Protein AF-0000000077583577 (afdb_homodimer)

Foldseek 3Di:
DDPPPPPPPPPPPPPPPPPPPPPPPPPLPLPPQPDCQNVQVVLVHHSVVDDDQWDGKDADPQQKIKTAGPQWDWDDDVWIKTFHRIWIFGGHRQKTACIDGMWTQDPNDTGDDGMGGDDDDDDQWDWDDDPPDIDIDGCVVVPDDDDDDDVPAPPVNVVVVVVVVVVVVVVVVVVVD/DPPPPPPPPPPPPPPPPPPPPPPPPPPLPLPVQPDCQNVQVVLVHHSVVDDDQWDGKDADPQQKIKTAGPQWDWDDDVWIKTFHRIWIFGGHRQKTACIDGMWTQDPNDTGDDGMGGDDDDDDQWDWDDDPPDIDIDGCVVVPDDDDDDDPDAPVVRVVVVVVVVVVVVVVVVVVVD

Sequence (354 aa):
MVLCRKLLLLIFTCAAATATSDSRSPPLERTNVSSVYDILPKFGLPLGLLPNNVISFSLAQDGAFEVNLADACYVKFEYLVYYAPKITGVIRYGLIENLKGIQVERFLLWLDVDAIKVDLPPSNFIYFDVGFITKKLGVDQFKRIHSCNKRGIPEGMMHRAERLDQLFEDNDELRSEMVLCRKLLLLIFTCAAATATSDSRSPPLERTNVSSVYDILPKFGLPLGLLPNNVISFSLAQDGAFEVNLADACYVKFEYLVYYAPKITGVIRYGLIENLKGIQVERFLLWLDVDAIKVDLPPSNFIYFDVGFITKKLGVDQFKRIHSCNKRGIPEGMMHRAERLDQLFEDNDELRSE

Structure (mmCIF, N/CA/C/O backbone):
data_AF-0000000077583577-model_v1
#
loop_
_entity.id
_entity.type
_entity.pdbx_description
1 polymer 'Uncharacterized protein'
#
loop_
_atom_site.group_PDB
_atom_site.id
_atom_site.type_symbol
_atom_site.label_atom_id
_atom_site.label_alt_id
_atom_site.label_comp_id
_atom_site.label_asym_id
_atom_site.label_entity_id
_atom_site.label_seq_id
_atom_site.pdbx_PDB_ins_code
_atom_site.Cartn_x
_atom_site.Cartn_y
_atom_site.Cartn_z
_atom_site.occupancy
_atom_site.B_iso_or_equiv
_atom_site.auth_seq_id
_atom_site.auth_comp_id
_atom_site.auth_asym_id
_atom_site.auth_atom_id
_atom_site.pdbx_PDB_model_num
ATOM 1 N N . MET A 1 1 ? -49.25 -23.094 -74.688 1 34.62 1 MET A N 1
ATOM 2 C CA . MET A 1 1 ? -48.281 -23.422 -73.625 1 34.62 1 MET A CA 1
ATOM 3 C C . MET A 1 1 ? -47.344 -22.266 -73.375 1 34.62 1 MET A C 1
ATOM 5 O O . MET A 1 1 ? -46.469 -21.984 -74.188 1 34.62 1 MET A O 1
ATOM 9 N N . VAL A 1 2 ? -47.875 -21.156 -72.75 1 41.78 2 VAL A N 1
ATOM 10 C CA . VAL A 1 2 ? -47.375 -19.828 -72.375 1 41.78 2 VAL A CA 1
ATOM 11 C C . VAL A 1 2 ? -46.219 -19.984 -71.375 1 41.78 2 VAL A C 1
ATOM 13 O O . VAL A 1 2 ? -46.312 -20.656 -70.375 1 41.78 2 VAL A O 1
ATOM 16 N N . LEU A 1 3 ? -44.938 -19.875 -71.938 1 43.09 3 LEU A N 1
ATOM 17 C CA . LEU A 1 3 ? -43.594 -19.828 -71.375 1 43.09 3 LEU A CA 1
ATOM 18 C C . LEU A 1 3 ? -43.5 -18.703 -70.312 1 43.09 3 LEU A C 1
ATOM 20 O O . LEU A 1 3 ? -43.531 -17.516 -70.688 1 43.09 3 LEU A O 1
ATOM 24 N N . CYS A 1 4 ? -44.25 -18.781 -69.25 1 44.5 4 CYS A N 1
ATOM 25 C CA . CYS A 1 4 ? -44.125 -17.844 -68.125 1 44.5 4 CYS A CA 1
ATOM 26 C C . CYS A 1 4 ? -42.688 -17.766 -67.625 1 44.5 4 CYS A C 1
ATOM 28 O O . CYS A 1 4 ? -42.125 -18.766 -67.188 1 44.5 4 CYS A O 1
ATOM 30 N N . ARG A 1 5 ? -41.906 -16.922 -68.312 1 38.94 5 ARG A N 1
ATOM 31 C CA . ARG A 1 5 ? -40.531 -16.516 -67.938 1 38.94 5 ARG A CA 1
ATOM 32 C C . ARG A 1 5 ? -40.438 -16 -66.5 1 38.94 5 ARG A C 1
ATOM 34 O O . ARG A 1 5 ? -41.031 -14.969 -66.188 1 38.94 5 ARG A O 1
ATOM 41 N N . LYS A 1 6 ? -40.438 -16.844 -65.438 1 42.66 6 LYS A N 1
ATOM 42 C CA . LYS A 1 6 ? -40.125 -16.5 -64.062 1 42.66 6 LYS A CA 1
ATOM 43 C C . LYS A 1 6 ? -38.812 -15.734 -63.969 1 42.66 6 LYS A C 1
ATOM 45 O O . LYS A 1 6 ? -37.75 -16.266 -64.25 1 42.66 6 LYS A O 1
ATOM 50 N N . LEU A 1 7 ? -38.812 -14.375 -64.188 1 42.09 7 LEU A N 1
ATOM 51 C CA . LEU A 1 7 ? -37.688 -13.492 -63.906 1 42.09 7 LEU A CA 1
ATOM 52 C C . LEU A 1 7 ? -37.25 -13.562 -62.438 1 42.09 7 LEU A C 1
ATOM 54 O O . LEU A 1 7 ? -38.031 -13.195 -61.562 1 42.09 7 LEU A O 1
ATOM 58 N N . LEU A 1 8 ? -36.5 -14.594 -62.062 1 39 8 LEU A N 1
ATOM 59 C CA . LEU A 1 8 ? -35.906 -14.711 -60.719 1 39 8 LEU A CA 1
ATOM 60 C C . LEU A 1 8 ? -34.969 -13.531 -60.438 1 39 8 LEU A C 1
ATOM 62 O O . LEU A 1 8 ? -34 -13.312 -61.156 1 39 8 LEU A O 1
ATOM 66 N N . LEU A 1 9 ? -35.594 -12.414 -59.938 1 39.09 9 LEU A N 1
ATOM 67 C CA . LEU A 1 9 ? -34.844 -11.258 -59.438 1 39.09 9 LEU A CA 1
ATOM 68 C C . LEU A 1 9 ? -33.844 -11.656 -58.344 1 39.09 9 LEU A C 1
ATOM 70 O O . LEU A 1 9 ? -34.281 -12.141 -57.281 1 39.09 9 LEU A O 1
ATOM 74 N N . LEU A 1 10 ? -32.625 -11.984 -58.781 1 42.12 10 LEU A N 1
ATOM 75 C CA . LEU A 1 10 ? -31.484 -12.219 -57.906 1 42.12 10 LEU A CA 1
ATOM 76 C C . LEU A 1 10 ? -31.156 -10.961 -57.094 1 42.12 10 LEU A C 1
ATOM 78 O O . LEU A 1 10 ? -30.75 -9.945 -57.688 1 42.12 10 LEU A O 1
ATOM 82 N N . ILE A 1 11 ? -31.953 -10.766 -56.031 1 42.84 11 ILE A N 1
ATOM 83 C CA . ILE A 1 11 ? -31.609 -9.688 -55.094 1 42.84 11 ILE A CA 1
ATOM 84 C C . ILE A 1 11 ? -30.219 -9.922 -54.5 1 42.84 11 ILE A C 1
ATOM 86 O O . ILE A 1 11 ? -29.984 -10.93 -53.844 1 42.84 11 ILE A O 1
ATOM 90 N N . PHE A 1 12 ? -29.188 -9.305 -55.188 1 41.81 12 PHE A N 1
ATOM 91 C CA . PHE A 1 12 ? -27.812 -9.227 -54.688 1 41.81 12 PHE A CA 1
ATOM 92 C C . PHE A 1 12 ? -27.734 -8.414 -53.406 1 41.81 12 PHE A C 1
ATOM 94 O O . PHE A 1 12 ? -27.953 -7.203 -53.438 1 41.81 12 PHE A O 1
ATOM 101 N N . THR A 1 13 ? -28.172 -9.047 -52.344 1 42.12 13 THR A N 1
ATOM 102 C CA . THR A 1 13 ? -27.938 -8.383 -51.062 1 42.12 13 THR A CA 1
ATOM 103 C C . THR A 1 13 ? -26.453 -8.148 -50.812 1 42.12 13 THR A C 1
ATOM 105 O O . THR A 1 13 ? -25.656 -9.094 -50.875 1 42.12 13 THR A O 1
ATOM 108 N N . CYS A 1 14 ? -25.922 -6.988 -51.25 1 38.81 14 CYS A N 1
ATOM 109 C CA . CYS A 1 14 ? -24.578 -6.512 -50.906 1 38.81 14 CYS A CA 1
ATOM 110 C C . CYS A 1 14 ? -24.391 -6.438 -49.406 1 38.81 14 CYS A C 1
ATOM 112 O O . CYS A 1 14 ? -25.078 -5.66 -48.719 1 38.81 14 CYS A O 1
ATOM 114 N N . ALA A 1 15 ? -24.156 -7.523 -48.812 1 40.38 15 ALA A N 1
ATOM 115 C CA . ALA A 1 15 ? -23.734 -7.484 -47.406 1 40.38 15 ALA A CA 1
ATOM 116 C C . ALA A 1 15 ? -22.516 -6.578 -47.25 1 40.38 15 ALA A C 1
ATOM 118 O O . ALA A 1 15 ? -21.453 -6.828 -47.812 1 40.38 15 ALA A O 1
ATOM 119 N N . ALA A 1 16 ? -22.734 -5.234 -47.062 1 39.78 16 ALA A N 1
ATOM 120 C CA . ALA A 1 16 ? -21.656 -4.359 -46.625 1 39.78 16 ALA A CA 1
ATOM 121 C C . ALA A 1 16 ? -20.984 -4.918 -45.375 1 39.78 16 ALA A C 1
ATOM 123 O O . ALA A 1 16 ? -21.641 -5.145 -44.344 1 39.78 16 ALA A O 1
ATOM 124 N N . ALA A 1 17 ? -19.922 -5.672 -45.594 1 40.53 17 ALA A N 1
ATOM 125 C CA . ALA A 1 17 ? -19.031 -6.043 -44.469 1 40.53 17 ALA A CA 1
ATOM 126 C C . ALA A 1 17 ? -18.562 -4.809 -43.719 1 40.53 17 ALA A C 1
ATOM 128 O O . ALA A 1 17 ? -17.953 -3.904 -44.312 1 40.53 17 ALA A O 1
ATOM 129 N N . THR A 1 18 ? -19.391 -4.352 -42.75 1 40.75 18 THR A N 1
ATOM 130 C CA . THR A 1 18 ? -18.797 -3.361 -41.875 1 40.75 18 THR A CA 1
ATOM 131 C C . THR A 1 18 ? -17.469 -3.854 -41.312 1 40.75 18 THR A C 1
ATOM 133 O O . THR A 1 18 ? -17.391 -4.945 -40.75 1 40.75 18 THR A O 1
ATOM 136 N N . ALA A 1 19 ? -16.344 -3.475 -41.969 1 40.81 19 ALA A N 1
ATOM 137 C CA . ALA A 1 19 ? -15.016 -3.617 -41.375 1 40.81 19 ALA A CA 1
ATOM 138 C C . ALA A 1 19 ? -14.969 -2.979 -39.969 1 40.81 19 ALA A C 1
ATOM 140 O O . ALA A 1 19 ? -15.266 -1.792 -39.844 1 40.81 19 ALA A O 1
ATOM 141 N N . THR A 1 20 ? -15.422 -3.77 -39 1 41.75 20 THR A N 1
ATOM 142 C CA . THR A 1 20 ? -15.109 -3.281 -37.656 1 41.75 20 THR A CA 1
ATOM 143 C C . THR A 1 20 ? -13.625 -2.932 -37.562 1 41.75 20 THR A C 1
ATOM 145 O O . THR A 1 20 ? -12.766 -3.707 -37.969 1 41.75 20 THR A O 1
ATOM 148 N N . SER A 1 21 ? -13.297 -1.615 -37.844 1 38.12 21 SER A N 1
ATOM 149 C CA . SER A 1 21 ? -11.969 -1.126 -37.5 1 38.12 21 SER A CA 1
ATOM 150 C C . SER A 1 21 ? -11.578 -1.557 -36.062 1 38.12 21 SER A C 1
ATOM 152 O O . SER A 1 21 ? -12.336 -1.351 -35.125 1 38.12 21 SER A O 1
ATOM 154 N N . ASP A 1 22 ? -10.961 -2.715 -36 1 36.03 22 ASP A N 1
ATOM 155 C CA . ASP A 1 22 ? -10.281 -3.016 -34.75 1 36.03 22 ASP A CA 1
ATOM 156 C C . ASP A 1 22 ? -9.484 -1.809 -34.25 1 36.03 22 ASP A C 1
ATOM 158 O O . ASP A 1 22 ? -8.594 -1.32 -34.938 1 36.03 22 ASP A O 1
ATOM 162 N N . SER A 1 23 ? -10.18 -0.854 -33.75 1 35.34 23 SER A N 1
ATOM 163 C CA . SER A 1 23 ? -9.383 0.151 -33.062 1 35.34 23 SER A CA 1
ATOM 164 C C . SER A 1 23 ? -8.25 -0.494 -32.25 1 35.34 23 SER A C 1
ATOM 166 O O . SER A 1 23 ? -8.508 -1.195 -31.266 1 35.34 23 SER A O 1
ATOM 168 N N . ARG A 1 24 ? -7.246 -0.932 -32.969 1 35.69 24 ARG A N 1
ATOM 169 C CA . ARG A 1 24 ? -6.035 -1.352 -32.25 1 35.69 24 ARG A CA 1
ATOM 170 C C . ARG A 1 24 ? -5.727 -0.417 -31.094 1 35.69 24 ARG A C 1
ATOM 172 O O . ARG A 1 24 ? -5.691 0.804 -31.266 1 35.69 24 ARG A O 1
ATOM 179 N N . SER A 1 25 ? -6.258 -0.73 -29.938 1 36.69 25 SER A N 1
ATOM 180 C CA . SER A 1 25 ? -5.855 0.013 -28.75 1 36.69 25 SER A CA 1
ATOM 181 C C . SER A 1 25 ? -4.395 0.453 -28.844 1 36.69 25 SER A C 1
ATOM 183 O O . SER A 1 25 ? -3.58 -0.214 -29.484 1 36.69 25 SER A O 1
ATOM 185 N N . PRO A 1 26 ? -4.148 1.723 -28.812 1 35.59 26 PRO A N 1
ATOM 186 C CA . PRO A 1 26 ? -2.771 2.215 -28.891 1 35.59 26 PRO A CA 1
ATOM 187 C C . PRO A 1 26 ? -1.763 1.259 -28.266 1 35.59 26 PRO A C 1
ATOM 189 O O . PRO A 1 26 ? -2.107 0.505 -27.344 1 35.59 26 PRO A O 1
ATOM 192 N N . PRO A 1 27 ? -0.799 0.878 -29.016 1 33.56 27 PRO A N 1
ATOM 193 C CA . PRO A 1 27 ? 0.249 0.05 -28.406 1 33.56 27 PRO A CA 1
ATOM 194 C C . PRO A 1 27 ? 0.587 0.471 -26.984 1 33.56 27 PRO A C 1
ATOM 196 O O . PRO A 1 27 ? 0.594 1.665 -26.672 1 33.56 27 PRO A O 1
ATOM 199 N N . LEU A 1 28 ? 0.124 -0.25 -25.953 1 36.09 28 LEU A N 1
ATOM 200 C CA . LEU A 1 28 ? 0.667 -0.045 -24.625 1 36.09 28 LEU A CA 1
ATOM 201 C C . LEU A 1 28 ? 2.137 0.355 -24.688 1 36.09 28 LEU A C 1
ATOM 203 O O . LEU A 1 28 ? 2.914 -0.24 -25.438 1 36.09 28 LEU A O 1
ATOM 207 N N . GLU A 1 29 ? 2.412 1.564 -24.875 1 35.09 29 GLU A N 1
ATOM 208 C CA . GLU A 1 29 ? 3.811 1.979 -24.812 1 35.09 29 GLU A CA 1
ATOM 209 C C . GLU A 1 29 ? 4.633 1.018 -23.953 1 35.09 29 GLU A C 1
ATOM 211 O O . GLU A 1 29 ? 4.266 0.721 -22.812 1 35.09 29 GLU A O 1
ATOM 216 N N . ARG A 1 30 ? 5.32 0.04 -24.531 1 36.09 30 ARG A N 1
ATOM 217 C CA . ARG A 1 30 ? 6.332 -0.76 -23.859 1 36.09 30 ARG A CA 1
ATOM 218 C C . ARG A 1 30 ? 7.184 0.105 -22.938 1 36.09 30 ARG A C 1
ATOM 220 O O . ARG A 1 30 ? 8.094 0.805 -23.391 1 36.09 30 ARG A O 1
ATOM 227 N N . THR A 1 31 ? 6.781 1.147 -22.297 1 39.56 31 THR A N 1
ATOM 228 C CA . THR A 1 31 ? 7.766 1.727 -21.391 1 39.56 31 THR A CA 1
ATOM 229 C C . THR A 1 31 ? 8.766 0.669 -20.938 1 39.56 31 THR A C 1
ATOM 231 O O . THR A 1 31 ? 8.461 -0.525 -20.938 1 39.56 31 THR A O 1
ATOM 234 N N . ASN A 1 32 ? 10.109 0.914 -20.859 1 39.22 32 ASN A N 1
ATOM 235 C CA . ASN A 1 32 ? 11.188 0.08 -20.344 1 39.22 32 ASN A CA 1
ATOM 236 C C . ASN A 1 32 ? 10.688 -0.859 -19.25 1 39.22 32 ASN A C 1
ATOM 238 O O . ASN A 1 32 ? 9.992 -0.431 -18.328 1 39.22 32 ASN A O 1
ATOM 242 N N . VAL A 1 33 ? 10.406 -2.133 -19.484 1 44.84 33 VAL A N 1
ATOM 243 C CA . VAL A 1 33 ? 9.852 -3.312 -18.828 1 44.84 33 VAL A CA 1
ATOM 244 C C . VAL A 1 33 ? 10.273 -3.342 -17.375 1 44.84 33 VAL A C 1
ATOM 246 O O . VAL A 1 33 ? 11.422 -3.654 -17.062 1 44.84 33 VAL A O 1
ATOM 249 N N . SER A 1 34 ? 10.195 -2.342 -16.609 1 60.34 34 SER A N 1
ATOM 250 C CA . SER A 1 34 ? 10.375 -2.699 -15.211 1 60.34 34 SER A CA 1
ATOM 251 C C . SER A 1 34 ? 9.852 -4.105 -14.93 1 60.34 34 SER A C 1
ATOM 253 O O . SER A 1 34 ? 8.773 -4.477 -15.391 1 60.34 34 SER A O 1
ATOM 255 N N . SER A 1 35 ? 10.812 -5.031 -14.781 1 84.94 35 SER A N 1
ATOM 256 C CA . SER A 1 35 ? 10.547 -6.438 -14.5 1 84.94 35 SER A CA 1
ATOM 257 C C . SER A 1 35 ? 9.453 -6.59 -13.445 1 84.94 35 SER A C 1
ATOM 259 O O . SER A 1 35 ? 9.266 -5.711 -12.602 1 84.94 35 SER A O 1
ATOM 261 N N . VAL A 1 36 ? 8.406 -7.305 -13.781 1 94.38 36 VAL A N 1
ATOM 262 C CA . VAL A 1 36 ? 7.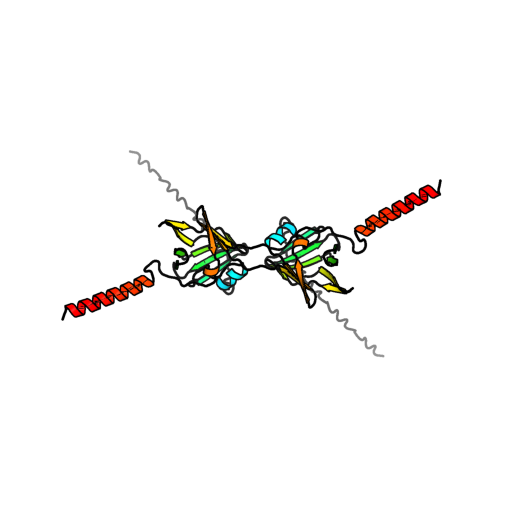355 -7.629 -12.82 1 94.38 36 VAL A CA 1
ATOM 263 C C . VAL A 1 36 ? 7.961 -7.84 -11.438 1 94.38 36 VAL A C 1
ATOM 265 O O . VAL A 1 36 ? 7.324 -7.547 -10.422 1 94.38 36 VAL A O 1
ATOM 268 N N . TYR A 1 37 ? 9.195 -8.117 -11.391 1 94.44 37 TYR A N 1
ATOM 269 C CA . TYR A 1 37 ? 9.875 -8.406 -10.133 1 94.44 37 TYR A CA 1
ATOM 270 C C . TYR A 1 37 ? 10.273 -7.117 -9.422 1 94.44 37 TYR A C 1
ATOM 272 O O . TYR A 1 37 ? 10.484 -7.113 -8.203 1 94.44 37 TYR A O 1
ATOM 280 N N . ASP A 1 38 ? 10.32 -6.082 -10.203 1 91.62 38 ASP A N 1
ATOM 281 C CA . ASP A 1 38 ? 10.531 -4.77 -9.602 1 91.62 38 ASP A CA 1
ATOM 282 C C . ASP A 1 38 ? 9.211 -4.156 -9.133 1 91.62 38 ASP A C 1
ATOM 284 O O . ASP A 1 38 ? 9.195 -3.326 -8.227 1 91.62 38 ASP A O 1
ATOM 288 N N . ILE A 1 39 ? 8.18 -4.547 -9.734 1 92.62 39 ILE A N 1
ATOM 289 C CA . ILE A 1 39 ? 6.883 -3.918 -9.531 1 92.62 39 ILE A CA 1
ATOM 290 C C . ILE A 1 39 ? 6.18 -4.559 -8.336 1 92.62 39 ILE A C 1
ATOM 292 O O . ILE A 1 39 ? 5.598 -3.863 -7.504 1 92.62 39 ILE A O 1
ATOM 296 N N . LEU A 1 40 ? 6.242 -5.836 -8.18 1 95.19 40 LEU A N 1
ATOM 297 C CA . LEU A 1 40 ? 5.488 -6.555 -7.164 1 95.19 40 LEU A CA 1
ATOM 298 C C . LEU A 1 40 ? 5.805 -6.02 -5.77 1 95.19 40 LEU A C 1
ATOM 300 O O . LEU A 1 40 ? 4.895 -5.68 -5.012 1 95.19 40 LEU A O 1
ATOM 304 N N . PRO A 1 41 ? 7.086 -5.785 -5.512 1 92.06 41 PRO A N 1
ATOM 305 C CA . PRO A 1 41 ? 7.387 -5.277 -4.172 1 92.06 41 PRO A CA 1
ATOM 306 C C . PRO A 1 41 ? 6.883 -3.854 -3.951 1 92.06 41 PRO A C 1
ATOM 308 O O . PRO A 1 41 ? 6.555 -3.477 -2.824 1 92.06 41 PRO A O 1
ATOM 311 N N . LYS A 1 42 ? 6.805 -3.127 -4.953 1 88.75 42 LYS A N 1
ATOM 312 C CA . LYS A 1 42 ? 6.277 -1.77 -4.84 1 88.75 42 LYS A CA 1
ATOM 313 C C . LYS A 1 42 ? 4.805 -1.784 -4.438 1 88.75 42 LYS A C 1
ATOM 315 O O . LYS A 1 42 ? 4.309 -0.822 -3.85 1 88.75 42 LYS A O 1
ATOM 320 N N . PHE A 1 43 ? 4.215 -2.881 -4.672 1 92.19 43 PHE A N 1
ATOM 321 C CA . PHE A 1 43 ? 2.818 -3.049 -4.289 1 92.19 43 PHE A CA 1
ATOM 322 C C . PHE A 1 43 ? 2.701 -3.893 -3.023 1 92.19 43 PHE A C 1
ATOM 324 O O . PHE A 1 43 ? 1.615 -4.371 -2.689 1 92.19 43 PHE A O 1
ATOM 331 N N . GLY A 1 44 ? 3.891 -4.137 -2.396 1 91.94 44 GLY A N 1
ATOM 332 C CA . GLY A 1 44 ? 3.869 -4.871 -1.144 1 91.94 44 GLY A CA 1
ATOM 333 C C . GLY A 1 44 ? 3.691 -6.367 -1.332 1 91.94 44 GLY A C 1
ATOM 334 O O . GLY A 1 44 ? 3.242 -7.066 -0.42 1 91.94 44 GLY A O 1
ATOM 335 N N . LEU A 1 45 ? 3.961 -6.844 -2.502 1 95.62 45 LEU A N 1
ATOM 336 C CA . LEU A 1 45 ? 3.801 -8.258 -2.82 1 95.62 45 LEU A CA 1
ATOM 337 C C . LEU A 1 45 ? 5.156 -8.922 -3.025 1 95.62 45 LEU A C 1
ATOM 339 O O . LEU A 1 45 ? 6.086 -8.305 -3.547 1 95.62 45 LEU A O 1
ATOM 343 N N . PRO A 1 46 ? 5.195 -10.141 -2.615 1 95.75 46 PRO A N 1
ATOM 344 C CA . PRO A 1 46 ? 6.48 -10.82 -2.801 1 95.75 46 PRO A CA 1
ATOM 345 C C . PRO A 1 46 ? 6.758 -11.172 -4.262 1 95.75 46 PRO A C 1
ATOM 347 O O . PRO A 1 46 ? 5.836 -11.508 -5.004 1 95.75 46 PRO A O 1
ATOM 350 N N . LEU A 1 47 ? 7.941 -11.125 -4.652 1 94.19 47 LEU A N 1
ATOM 351 C CA . LEU A 1 47 ? 8.344 -11.312 -6.043 1 94.19 47 LEU A CA 1
ATOM 352 C C . LEU A 1 47 ? 8.164 -12.766 -6.469 1 94.19 47 LEU A C 1
ATOM 354 O O . LEU A 1 47 ? 7.891 -13.047 -7.641 1 94.19 47 LEU A O 1
ATOM 358 N N . GLY A 1 48 ? 8.195 -13.688 -5.48 1 96.06 48 GLY A N 1
ATOM 359 C CA . GLY A 1 48 ? 8.164 -15.102 -5.789 1 96.06 48 GLY A CA 1
ATOM 360 C C . GLY A 1 48 ? 6.773 -15.617 -6.098 1 96.06 48 GLY A C 1
ATOM 361 O O . GLY A 1 48 ? 6.57 -16.828 -6.258 1 96.06 48 GLY A O 1
ATOM 362 N N . LEU A 1 49 ? 5.883 -14.703 -6.199 1 97.38 49 LEU A N 1
ATOM 363 C CA . LEU A 1 49 ? 4.531 -15.078 -6.598 1 97.38 49 LEU A CA 1
ATOM 364 C C . LEU A 1 49 ? 4.496 -15.516 -8.062 1 97.38 49 LEU A C 1
ATOM 366 O O . LEU A 1 49 ? 3.553 -16.188 -8.484 1 97.38 49 LEU A O 1
ATOM 370 N N . LEU A 1 50 ? 5.457 -15.094 -8.789 1 97.12 50 LEU A N 1
ATOM 371 C CA . LEU A 1 50 ? 5.57 -15.469 -10.195 1 97.12 50 LEU A CA 1
ATOM 372 C C . LEU A 1 50 ? 6.867 -16.234 -10.445 1 97.12 50 LEU A C 1
ATOM 374 O O . LEU A 1 50 ? 7.879 -15.984 -9.781 1 97.12 50 LEU A O 1
ATOM 378 N N . PRO A 1 51 ? 6.754 -17.141 -11.367 1 95.88 51 PRO A N 1
ATOM 379 C CA . PRO A 1 51 ? 7.957 -17.906 -11.68 1 95.88 51 PRO A CA 1
ATOM 380 C C . PRO A 1 51 ? 8.969 -17.125 -12.5 1 95.88 51 PRO A C 1
ATOM 382 O O . PRO A 1 51 ? 8.727 -15.953 -12.828 1 95.88 51 PRO A O 1
ATOM 385 N N . ASN A 1 52 ? 10.125 -17.734 -12.75 1 95.44 52 ASN A N 1
ATOM 386 C CA . ASN A 1 52 ? 11.266 -17 -13.289 1 95.44 52 ASN A CA 1
ATOM 387 C C . ASN A 1 52 ? 11.219 -16.922 -14.812 1 95.44 52 ASN A C 1
ATOM 389 O O . ASN A 1 52 ? 12.133 -16.391 -15.438 1 95.44 52 ASN A O 1
ATOM 393 N N . ASN A 1 53 ? 10.18 -17.406 -15.461 1 95 53 ASN A N 1
ATOM 394 C CA . ASN A 1 53 ? 10.18 -17.438 -16.922 1 95 53 ASN A CA 1
ATOM 395 C C . ASN A 1 53 ? 9.258 -16.375 -17.516 1 95 53 ASN A C 1
ATOM 397 O O . ASN A 1 53 ? 8.664 -16.594 -18.562 1 95 53 ASN A O 1
ATOM 401 N N . VAL A 1 54 ? 9.141 -15.336 -16.859 1 95.56 54 VAL A N 1
ATOM 402 C CA . VAL A 1 54 ? 8.344 -14.219 -17.359 1 95.56 54 VAL A CA 1
ATOM 403 C C . VAL A 1 54 ? 9.07 -13.547 -18.531 1 95.56 54 VAL A C 1
ATOM 405 O O . VAL A 1 54 ? 10.266 -13.25 -18.438 1 95.56 54 VAL A O 1
ATOM 408 N N . ILE A 1 55 ? 8.281 -13.258 -19.547 1 95.19 55 ILE A N 1
ATOM 409 C CA . ILE A 1 55 ? 8.93 -12.664 -20.719 1 95.19 55 ILE A CA 1
ATOM 410 C C . ILE A 1 55 ? 8.43 -11.234 -20.906 1 95.19 55 ILE A C 1
ATOM 412 O O . ILE A 1 55 ? 9.133 -10.383 -21.453 1 95.19 55 ILE A O 1
ATOM 416 N N . SER A 1 56 ? 7.23 -11.008 -20.469 1 94.69 56 SER A N 1
ATOM 417 C CA . SER A 1 56 ? 6.734 -9.641 -20.594 1 94.69 56 SER A CA 1
ATOM 418 C C . SER A 1 56 ? 5.711 -9.32 -19.516 1 94.69 56 SER A C 1
ATOM 420 O O . SER A 1 56 ? 5.086 -10.227 -18.953 1 94.69 56 SER A O 1
ATOM 422 N N . PHE A 1 57 ? 5.523 -7.98 -19.266 1 95.88 57 PHE A N 1
ATOM 423 C CA . PHE A 1 57 ? 4.613 -7.461 -18.25 1 95.88 57 PHE A CA 1
ATOM 424 C C . PHE A 1 57 ? 4.062 -6.102 -18.656 1 95.88 57 PHE A C 1
ATOM 426 O O . PHE A 1 57 ? 4.805 -5.258 -19.172 1 95.88 57 PHE A O 1
ATOM 433 N N . SER A 1 58 ? 2.779 -5.938 -18.484 1 95.5 58 SER A N 1
ATOM 434 C CA . SER A 1 58 ? 2.137 -4.641 -18.703 1 95.5 58 SER A CA 1
ATOM 435 C C . SER A 1 58 ? 1.206 -4.297 -17.531 1 95.5 58 SER A C 1
ATOM 437 O O . SER A 1 58 ? 0.549 -5.18 -16.984 1 95.5 58 SER A O 1
ATOM 439 N N . LEU A 1 59 ? 1.216 -3.059 -17.203 1 94.38 59 LEU A N 1
ATOM 440 C CA . LEU A 1 59 ? 0.388 -2.562 -16.109 1 94.38 59 LEU A CA 1
ATOM 441 C C . LEU A 1 59 ? -0.339 -1.284 -16.516 1 94.38 59 LEU A C 1
ATOM 443 O O . LEU A 1 59 ? 0.292 -0.316 -16.938 1 94.38 59 LEU A O 1
ATOM 447 N N . ALA A 1 60 ? -1.607 -1.302 -16.344 1 92.69 60 ALA A N 1
ATOM 448 C CA . ALA A 1 60 ? -2.428 -0.135 -16.656 1 92.69 60 ALA A CA 1
ATOM 449 C C . ALA A 1 60 ? -2.576 0.777 -15.445 1 92.69 60 ALA A C 1
ATOM 451 O O . ALA A 1 60 ? -2.213 0.399 -14.328 1 92.69 60 ALA A O 1
ATOM 452 N N . GLN A 1 61 ? -3.102 1.901 -15.664 1 85.62 61 GLN A N 1
ATOM 453 C CA . GLN A 1 61 ? -3.26 2.912 -14.625 1 85.62 61 GLN A CA 1
ATOM 454 C C . GLN A 1 61 ? -4.281 2.469 -13.578 1 85.62 61 GLN A C 1
ATOM 456 O O . GLN A 1 61 ? -4.164 2.82 -12.406 1 85.62 61 GLN A O 1
ATOM 461 N N . ASP A 1 62 ? -5.172 1.79 -14.047 1 85.75 62 ASP A N 1
ATOM 462 C CA . ASP A 1 62 ? -6.23 1.391 -13.125 1 85.75 62 ASP A CA 1
ATOM 463 C C . ASP A 1 62 ? -5.836 0.139 -12.344 1 85.75 62 ASP A C 1
ATOM 465 O O . ASP A 1 62 ? -6.625 -0.38 -11.555 1 85.75 62 ASP A O 1
ATOM 469 N N . GLY A 1 63 ? -4.668 -0.394 -12.703 1 93.19 63 GLY A N 1
ATOM 470 C CA . GLY A 1 63 ? -4.152 -1.521 -11.938 1 93.19 63 GLY A CA 1
ATOM 471 C C . GLY A 1 63 ? -4.254 -2.84 -12.688 1 93.19 63 GLY A C 1
ATOM 472 O O . GLY A 1 63 ? -3.74 -3.861 -12.219 1 93.19 63 GLY A O 1
ATOM 473 N N . ALA A 1 64 ? -4.938 -2.811 -13.805 1 97.19 64 ALA A N 1
ATOM 474 C CA . ALA A 1 64 ? -5.008 -4.027 -14.609 1 97.19 64 ALA A CA 1
ATOM 475 C C . ALA A 1 64 ? -3.629 -4.41 -15.141 1 97.19 64 ALA A C 1
ATOM 477 O O . ALA A 1 64 ? -2.865 -3.549 -15.586 1 97.19 64 ALA A O 1
ATOM 478 N N . PHE A 1 65 ? -3.391 -5.738 -15.102 1 97.12 65 PHE A N 1
ATOM 479 C CA . PHE A 1 65 ? -2.066 -6.129 -15.578 1 97.12 65 PHE A CA 1
ATOM 480 C C . PHE A 1 65 ? -2.143 -7.402 -16.406 1 97.12 65 PHE A C 1
ATOM 482 O O . PHE A 1 65 ? -3.152 -8.109 -16.391 1 97.12 65 PHE A O 1
ATOM 489 N N . GLU A 1 66 ? -1.106 -7.574 -17.156 1 97.88 66 GLU A N 1
ATOM 490 C CA . GLU A 1 66 ? -0.908 -8.789 -17.938 1 97.88 66 GLU A CA 1
ATOM 491 C C . GLU A 1 66 ? 0.544 -9.25 -17.891 1 97.88 66 GLU A C 1
ATOM 493 O O . GLU A 1 66 ? 1.465 -8.453 -18.047 1 97.88 66 GLU A O 1
ATOM 498 N N . VAL A 1 67 ? 0.691 -10.539 -17.578 1 97.38 67 VAL A N 1
ATOM 499 C CA . VAL A 1 67 ? 2.004 -11.172 -17.562 1 97.38 67 VAL A CA 1
ATOM 500 C C . VAL A 1 67 ? 2.045 -12.305 -18.594 1 97.38 67 VAL A C 1
ATOM 502 O O . VAL A 1 67 ? 1.121 -13.117 -18.672 1 97.38 67 VAL A O 1
ATOM 505 N N . ASN A 1 68 ? 3.119 -12.305 -19.328 1 97.38 68 ASN A N 1
ATOM 506 C CA . ASN A 1 68 ? 3.332 -13.406 -20.266 1 97.38 68 ASN A CA 1
ATOM 507 C C . ASN A 1 68 ? 4.566 -14.227 -19.891 1 97.38 68 ASN A C 1
ATOM 509 O O . ASN A 1 68 ? 5.645 -13.664 -19.672 1 97.38 68 ASN A O 1
ATOM 513 N N . LEU A 1 69 ? 4.34 -15.5 -19.828 1 96.06 69 LEU A N 1
ATOM 514 C CA . LEU A 1 69 ? 5.426 -16.438 -19.578 1 96.06 69 LEU A CA 1
ATOM 515 C C . LEU A 1 69 ? 5.906 -17.078 -20.875 1 96.06 69 LEU A C 1
ATOM 517 O O . LEU A 1 69 ? 5.184 -17.078 -21.875 1 96.06 69 LEU A O 1
ATOM 521 N N . ALA A 1 70 ? 7.172 -17.484 -20.844 1 95.38 70 ALA A N 1
ATOM 522 C CA . ALA A 1 70 ? 7.719 -18.156 -22.016 1 95.38 70 ALA A CA 1
ATOM 523 C C . ALA A 1 70 ? 6.926 -19.422 -22.328 1 95.38 70 ALA A C 1
ATOM 525 O O . ALA A 1 70 ? 6.719 -19.766 -23.5 1 95.38 70 ALA A O 1
ATOM 526 N N . ASP A 1 71 ? 6.508 -20.156 -21.328 1 95.06 71 ASP A N 1
ATOM 527 C CA . ASP A 1 71 ? 5.699 -21.375 -21.391 1 95.06 71 ASP A CA 1
ATOM 528 C C . ASP A 1 71 ? 4.945 -21.594 -20.078 1 95.06 71 ASP A C 1
ATOM 530 O O . ASP A 1 71 ? 5.223 -20.922 -19.078 1 95.06 71 ASP A O 1
ATOM 534 N N . ALA A 1 72 ? 3.949 -22.516 -20.156 1 96.81 72 ALA A N 1
ATOM 535 C CA . ALA A 1 72 ? 3.33 -22.938 -18.906 1 96.81 72 ALA A CA 1
ATOM 536 C C . ALA A 1 72 ? 4.383 -23.422 -17.922 1 96.81 72 ALA A C 1
ATOM 538 O O . ALA A 1 72 ? 5.441 -23.906 -18.312 1 96.81 72 ALA A O 1
ATOM 539 N N . CYS A 1 73 ? 3.957 -23.234 -16.672 1 96.5 73 CYS A N 1
ATOM 540 C CA . CYS A 1 73 ? 4.965 -23.5 -15.656 1 96.5 73 CYS A CA 1
ATOM 541 C C . CYS A 1 73 ? 4.344 -24.141 -14.422 1 96.5 73 CYS A C 1
ATOM 543 O O . CYS A 1 73 ? 3.201 -23.828 -14.07 1 96.5 73 CYS A O 1
ATOM 545 N N . TYR A 1 74 ? 5.098 -25.016 -13.852 1 95.94 74 TYR A N 1
ATOM 546 C CA . TYR A 1 74 ? 4.707 -25.625 -12.578 1 95.94 74 TYR A CA 1
ATOM 547 C C . TYR A 1 74 ? 5.734 -25.312 -11.492 1 95.94 74 TYR A C 1
ATOM 549 O O . TYR A 1 74 ? 6.941 -25.375 -11.742 1 95.94 74 TYR A O 1
ATOM 557 N N . VAL A 1 75 ? 5.305 -24.938 -10.383 1 95.62 75 VAL A N 1
ATOM 558 C CA . VAL A 1 75 ? 6.164 -24.703 -9.227 1 95.62 75 VAL A CA 1
ATOM 559 C C . VAL A 1 75 ? 5.586 -25.406 -8 1 95.62 75 VAL A C 1
ATOM 561 O O . VAL A 1 75 ? 4.379 -25.359 -7.754 1 95.62 75 VAL A O 1
ATOM 564 N N . LYS A 1 76 ? 6.469 -26.047 -7.258 1 92.94 76 LYS A N 1
ATOM 565 C CA . LYS A 1 76 ? 6.023 -26.719 -6.047 1 92.94 76 LYS A CA 1
ATOM 566 C C . LYS A 1 76 ? 6.289 -25.875 -4.809 1 92.94 76 LYS A C 1
ATOM 568 O O . LYS A 1 76 ? 7.441 -25.656 -4.434 1 92.94 76 LYS A O 1
ATOM 573 N N . PHE A 1 77 ? 5.234 -25.438 -4.113 1 92.69 77 PHE A N 1
ATOM 574 C CA . PHE A 1 77 ? 5.258 -24.859 -2.773 1 92.69 77 PHE A CA 1
ATOM 575 C C . PHE A 1 77 ? 4.738 -25.859 -1.744 1 92.69 77 PHE A C 1
ATOM 577 O O . PHE A 1 77 ? 5.137 -27.031 -1.746 1 92.69 77 PHE A O 1
ATOM 584 N N . GLU A 1 78 ? 4.039 -25.344 -0.831 1 90.88 78 GLU A N 1
ATOM 585 C CA . GLU A 1 78 ? 3.275 -26.281 -0.014 1 90.88 78 GLU A CA 1
ATOM 586 C C . GLU A 1 78 ? 2.348 -27.141 -0.875 1 90.88 78 GLU A C 1
ATOM 588 O O . GLU A 1 78 ? 2.113 -28.312 -0.57 1 90.88 78 GLU A O 1
ATOM 593 N N . TYR A 1 79 ? 1.912 -26.484 -1.951 1 92 79 TYR A N 1
ATOM 594 C CA . TYR A 1 79 ? 1.094 -27.141 -2.967 1 92 79 TYR A CA 1
ATOM 595 C C . TYR A 1 79 ? 1.72 -27 -4.348 1 92 79 TYR A C 1
ATOM 597 O O . TYR A 1 79 ? 2.562 -26.125 -4.566 1 92 79 TYR A O 1
ATOM 605 N N . LEU A 1 80 ? 1.257 -27.891 -5.25 1 93.75 80 LEU A N 1
ATOM 606 C CA . LEU A 1 80 ? 1.65 -27.719 -6.645 1 93.75 80 LEU A CA 1
ATOM 607 C C . LEU A 1 80 ? 0.832 -26.625 -7.316 1 93.75 80 LEU A C 1
ATOM 609 O O . LEU A 1 80 ? -0.399 -26.625 -7.242 1 93.75 80 LEU A O 1
ATOM 613 N N . VAL A 1 81 ? 1.575 -25.719 -7.965 1 96.81 81 VAL A N 1
ATOM 614 C CA . VAL A 1 81 ? 0.937 -24.562 -8.586 1 96.81 81 VAL A CA 1
ATOM 615 C C . VAL A 1 81 ? 1.211 -24.562 -10.086 1 96.81 81 VAL A C 1
ATOM 617 O O . VAL A 1 81 ? 2.342 -24.797 -10.516 1 96.81 81 VAL A O 1
ATOM 620 N N . TYR A 1 82 ? 0.141 -24.391 -10.82 1 96.88 82 TYR A N 1
ATOM 621 C CA . TYR A 1 82 ? 0.209 -24.25 -12.273 1 96.88 82 TYR A CA 1
ATOM 622 C C . TYR A 1 82 ? 0.072 -22.797 -12.695 1 96.88 82 TYR A C 1
ATOM 624 O O . TYR A 1 82 ? -0.848 -22.094 -12.258 1 96.88 82 TYR A O 1
ATOM 632 N N . TYR A 1 83 ? 0.955 -22.375 -13.516 1 97.88 83 TYR A N 1
ATOM 633 C CA . TYR A 1 83 ? 0.903 -21.047 -14.133 1 97.88 83 TYR A CA 1
ATOM 634 C C . TYR A 1 83 ? 0.626 -21.156 -15.633 1 97.88 83 TYR A C 1
ATOM 636 O O . TYR A 1 83 ? 1.398 -21.781 -16.375 1 97.88 83 TYR A O 1
ATOM 644 N N . ALA A 1 84 ? -0.431 -20.484 -16.047 1 98.12 84 ALA A N 1
ATOM 645 C CA . ALA A 1 84 ? -0.708 -20.391 -17.469 1 98.12 84 ALA A CA 1
ATOM 646 C C . ALA A 1 84 ? 0.249 -19.422 -18.156 1 98.12 84 ALA A C 1
ATOM 648 O O . ALA A 1 84 ? 0.821 -18.547 -17.5 1 98.12 84 ALA A O 1
ATOM 649 N N . PRO A 1 85 ? 0.388 -19.578 -19.5 1 97.69 85 PRO A N 1
ATOM 650 C CA . PRO A 1 85 ? 1.289 -18.672 -20.203 1 97.69 85 PRO A CA 1
ATOM 651 C C . PRO A 1 85 ? 0.86 -17.219 -20.094 1 97.69 85 PRO A C 1
ATOM 653 O O . PRO A 1 85 ? 1.704 -16.312 -20.141 1 97.69 85 PRO A O 1
ATOM 656 N N . LYS A 1 86 ? -0.344 -17.062 -20.031 1 98.25 86 LYS A N 1
ATOM 657 C CA . LYS A 1 86 ? -0.869 -15.719 -19.844 1 98.25 86 LYS A CA 1
ATOM 658 C C . LYS A 1 86 ? -1.57 -15.578 -18.5 1 98.25 86 LYS A C 1
ATOM 660 O O . LYS A 1 86 ? -2.469 -16.359 -18.172 1 98.25 86 LYS A O 1
ATOM 665 N N . ILE A 1 87 ? -1.172 -14.57 -17.719 1 98.44 87 ILE A N 1
ATOM 666 C CA . ILE A 1 87 ? -1.742 -14.289 -16.406 1 98.44 87 ILE A CA 1
ATOM 667 C C . ILE A 1 87 ? -2.258 -12.852 -16.359 1 98.44 87 ILE A C 1
ATOM 669 O O . ILE A 1 87 ? -1.562 -11.93 -16.781 1 98.44 87 ILE A O 1
ATOM 673 N N . THR A 1 88 ? -3.48 -12.672 -15.891 1 98.62 88 THR A N 1
ATOM 674 C CA . THR A 1 88 ? -4.066 -11.336 -15.82 1 98.62 88 THR A CA 1
ATOM 675 C C . THR A 1 88 ? -4.699 -11.102 -14.445 1 98.62 88 THR A C 1
ATOM 677 O O . THR A 1 88 ? -4.969 -12.055 -13.711 1 98.62 88 THR A O 1
ATOM 680 N N . GLY A 1 89 ? -4.875 -9.836 -14.117 1 98.56 89 GLY A N 1
ATOM 681 C CA . GLY A 1 89 ? -5.523 -9.438 -12.883 1 98.56 89 GLY A CA 1
ATOM 682 C C . GLY A 1 89 ? -5.535 -7.938 -12.664 1 98.56 89 GLY A C 1
ATOM 683 O O . GLY A 1 89 ? -5.25 -7.172 -13.594 1 98.56 89 GLY A O 1
ATOM 684 N N . VAL A 1 90 ? -6.02 -7.582 -11.492 1 97.88 90 VAL A N 1
ATOM 685 C CA . VAL A 1 90 ? -5.965 -6.199 -11.039 1 97.88 90 VAL A CA 1
ATOM 686 C C . VAL A 1 90 ? -5.141 -6.102 -9.758 1 97.88 90 VAL A C 1
ATOM 688 O O . VAL A 1 90 ? -5.402 -6.816 -8.789 1 97.88 90 VAL A O 1
ATOM 691 N N . ILE A 1 91 ? -4.156 -5.207 -9.789 1 96.31 91 ILE A N 1
ATOM 692 C CA . ILE A 1 91 ? -3.23 -5.137 -8.664 1 96.31 91 ILE A CA 1
ATOM 693 C C . ILE A 1 91 ? -3.414 -3.814 -7.93 1 96.31 91 ILE A C 1
ATOM 695 O O . ILE A 1 91 ? -3.605 -2.768 -8.555 1 96.31 91 ILE A O 1
ATOM 699 N N . ARG A 1 92 ? -3.494 -3.916 -6.664 1 92.38 92 ARG A N 1
ATOM 700 C CA . ARG A 1 92 ? -3.406 -2.816 -5.707 1 92.38 92 ARG A CA 1
ATOM 701 C C . ARG A 1 92 ? -2.412 -3.137 -4.594 1 92.38 92 ARG A C 1
ATOM 703 O O . ARG A 1 92 ? -1.848 -4.23 -4.555 1 92.38 92 ARG A O 1
ATOM 710 N N . TYR A 1 93 ? -2.145 -2.211 -3.852 1 91.19 93 TYR A N 1
ATOM 711 C CA . TYR A 1 93 ? -1.166 -2.494 -2.807 1 91.19 93 TYR A CA 1
ATOM 712 C C . TYR A 1 93 ? -1.617 -3.666 -1.942 1 91.19 93 TYR A C 1
ATOM 714 O O . TYR A 1 93 ? -2.729 -3.658 -1.405 1 91.19 93 TYR A O 1
ATOM 722 N N . GLY A 1 94 ? -0.819 -4.641 -1.875 1 94.69 94 GLY A N 1
ATOM 723 C CA . GLY A 1 94 ? -1.038 -5.805 -1.033 1 94.69 94 GLY A CA 1
ATOM 724 C C . GLY A 1 94 ? -2.104 -6.738 -1.573 1 94.69 94 GLY A C 1
ATOM 725 O O . GLY A 1 94 ? -2.531 -7.668 -0.883 1 94.69 94 GLY A O 1
ATOM 726 N N . LEU A 1 95 ? -2.547 -6.52 -2.758 1 96.31 95 LEU A N 1
ATOM 727 C CA . LEU A 1 95 ? -3.734 -7.238 -3.201 1 96.31 95 LEU A CA 1
ATOM 728 C C . LEU A 1 95 ? -3.705 -7.461 -4.707 1 96.31 95 LEU A C 1
ATOM 730 O O . LEU A 1 95 ? -3.357 -6.555 -5.469 1 96.31 95 LEU A O 1
ATOM 734 N N . ILE A 1 96 ? -3.941 -8.625 -5.145 1 98.25 96 ILE A N 1
ATOM 735 C CA . ILE A 1 96 ? -4.277 -8.945 -6.531 1 98.25 96 ILE A CA 1
ATOM 736 C C . ILE A 1 96 ? -5.668 -9.562 -6.598 1 98.25 96 ILE A C 1
ATOM 738 O O . ILE A 1 96 ? -5.949 -10.547 -5.906 1 98.25 96 ILE A O 1
ATOM 742 N N . GLU A 1 97 ? -6.484 -8.961 -7.398 1 98 97 GLU A N 1
ATOM 743 C CA . GLU A 1 97 ? -7.844 -9.469 -7.559 1 98 97 GLU A CA 1
ATOM 744 C C . GLU A 1 97 ? -8.148 -9.781 -9.016 1 98 97 GLU A C 1
ATOM 746 O O . GLU A 1 97 ? -7.359 -9.461 -9.906 1 98 97 GLU A O 1
ATOM 751 N N . ASN A 1 98 ? -9.383 -10.477 -9.188 1 98.31 98 ASN A N 1
ATOM 752 C CA . ASN A 1 98 ? -9.789 -10.898 -10.523 1 98.31 98 ASN A CA 1
ATOM 753 C C . ASN A 1 98 ? -8.648 -11.617 -11.25 1 98.31 98 ASN A C 1
ATOM 755 O O . ASN A 1 98 ? -8.398 -11.352 -12.43 1 98.31 98 ASN A O 1
ATOM 759 N N . LEU A 1 99 ? -7.961 -12.422 -10.539 1 98.75 99 LEU A N 1
ATOM 760 C CA . LEU A 1 99 ? -6.766 -13.109 -11.008 1 98.75 99 LEU A CA 1
ATOM 761 C C . LEU A 1 99 ? -7.133 -14.305 -11.883 1 98.75 99 LEU A C 1
ATOM 763 O O . LEU A 1 99 ? -8.016 -15.086 -11.531 1 98.75 99 LEU A O 1
ATOM 767 N N . LYS A 1 100 ? -6.48 -14.367 -13.023 1 98.56 100 LYS A N 1
ATOM 768 C CA . LYS A 1 100 ? -6.652 -15.484 -13.945 1 98.56 100 LYS A CA 1
ATOM 769 C C . LYS A 1 100 ? -5.305 -16.062 -14.367 1 98.56 100 LYS A C 1
ATOM 771 O O . LYS A 1 100 ? -4.336 -15.32 -14.555 1 98.56 100 LYS A O 1
ATOM 776 N N . GLY A 1 101 ? -5.262 -17.344 -14.5 1 98.56 101 GLY A N 1
ATOM 777 C CA . GLY A 1 101 ? -4.086 -17.969 -15.078 1 98.56 101 GLY A CA 1
ATOM 778 C C . GLY A 1 101 ? -3.248 -18.719 -14.055 1 98.56 101 GLY A C 1
ATOM 779 O O . GLY A 1 101 ? -2.186 -19.25 -14.375 1 98.56 101 GLY A O 1
ATOM 780 N N . ILE A 1 102 ? -3.674 -18.75 -12.812 1 98.25 102 ILE A N 1
ATOM 781 C CA . ILE A 1 102 ? -2.971 -19.5 -11.773 1 98.25 102 ILE A CA 1
ATOM 782 C C . ILE A 1 102 ? -3.916 -20.516 -11.141 1 98.25 102 ILE A C 1
ATOM 784 O O . ILE A 1 102 ? -5.051 -20.188 -10.789 1 98.25 102 ILE A O 1
ATOM 788 N N . GLN A 1 103 ? -3.457 -21.75 -11.016 1 97.06 103 GLN A N 1
ATOM 789 C CA . GLN A 1 103 ? -4.242 -22.812 -10.406 1 97.06 103 GLN A CA 1
ATOM 790 C C . GLN A 1 103 ? -3.408 -23.594 -9.391 1 97.06 103 GLN A C 1
ATOM 792 O O . GLN A 1 103 ? -2.184 -23.656 -9.508 1 97.06 103 GLN A O 1
ATOM 797 N N . VAL A 1 104 ? -4.078 -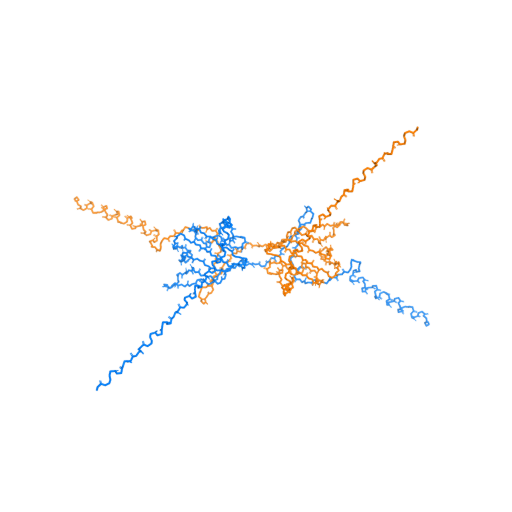24.172 -8.469 1 95.94 104 VAL A N 1
ATOM 798 C CA . VAL A 1 104 ? -3.42 -25.016 -7.473 1 95.94 104 VAL A CA 1
ATOM 799 C C . VAL A 1 104 ? -4.043 -26.406 -7.469 1 95.94 104 VAL A C 1
ATOM 801 O O . VAL A 1 104 ? -5.258 -26.547 -7.609 1 95.94 104 VAL A O 1
ATOM 804 N N . GLU A 1 105 ? -3.178 -27.344 -7.277 1 93.62 105 GLU A N 1
ATOM 805 C CA . GLU A 1 105 ? -3.676 -28.719 -7.199 1 93.62 105 GLU A CA 1
ATOM 806 C C . GLU A 1 105 ? -4.02 -29.094 -5.762 1 93.62 105 GLU A C 1
ATOM 808 O O . GLU A 1 105 ? -3.148 -29.094 -4.891 1 93.62 105 GLU A O 1
ATOM 813 N N . ARG A 1 106 ? -5.297 -29.297 -5.562 1 88.19 106 ARG A N 1
ATOM 814 C CA . ARG A 1 106 ? -5.762 -29.781 -4.266 1 88.19 106 ARG A CA 1
ATOM 815 C C . ARG A 1 106 ? -6.707 -30.969 -4.434 1 88.19 106 ARG A C 1
ATOM 817 O O . ARG A 1 106 ? -7.625 -30.922 -5.254 1 88.19 106 ARG A O 1
ATOM 824 N N . PHE A 1 107 ? -6.496 -32.062 -3.607 1 88.31 107 PHE A N 1
ATOM 825 C CA . PHE A 1 107 ? -7.328 -33.281 -3.619 1 88.31 107 PHE A CA 1
ATOM 826 C C . PHE A 1 107 ? -7.504 -33.781 -5.039 1 88.31 107 PHE A C 1
ATOM 828 O O . PHE A 1 107 ? -8.609 -34.156 -5.441 1 88.31 107 PHE A O 1
ATOM 835 N N . LEU A 1 108 ? -6.516 -33.719 -5.836 1 87.69 108 LEU A N 1
ATOM 836 C CA . LEU A 1 108 ? -6.453 -34.219 -7.207 1 87.69 108 LEU A CA 1
ATOM 837 C C . LEU A 1 108 ? -7.305 -33.375 -8.133 1 87.69 108 LEU A C 1
ATOM 839 O O . LEU A 1 108 ? -7.648 -33.781 -9.242 1 87.69 108 LEU A O 1
ATOM 843 N N . LEU A 1 109 ? -7.695 -32.25 -7.668 1 92.75 109 LEU A N 1
ATOM 844 C CA . LEU A 1 109 ? -8.414 -31.266 -8.469 1 92.75 109 LEU A CA 1
ATOM 845 C C . LEU A 1 109 ? -7.59 -29.984 -8.648 1 92.75 109 LEU A C 1
ATOM 847 O O . LEU A 1 109 ? -6.781 -29.641 -7.785 1 92.75 109 LEU A O 1
ATOM 851 N N . TRP A 1 110 ? -7.734 -29.469 -9.812 1 94 110 TRP A N 1
ATOM 852 C CA . TRP A 1 110 ? -7.125 -28.156 -10.039 1 94 110 TRP A CA 1
ATOM 853 C C . TRP A 1 110 ? -8.125 -27.031 -9.789 1 94 110 TRP A C 1
ATOM 855 O O . TRP A 1 110 ? -9.203 -27.016 -10.375 1 94 110 TRP A O 1
ATOM 865 N N . LEU A 1 111 ? -7.77 -26.172 -8.953 1 96.06 111 LEU A N 1
ATOM 866 C CA . LEU A 1 111 ? -8.633 -25.062 -8.555 1 96.06 111 LEU A CA 1
ATOM 867 C C . LEU A 1 111 ? -7.992 -23.719 -8.914 1 96.06 111 LEU A C 1
ATOM 869 O O . LEU A 1 111 ? -6.785 -23.531 -8.734 1 96.06 111 LEU A O 1
ATOM 873 N N . ASP A 1 112 ? -8.867 -22.766 -9.305 1 96.94 112 ASP A N 1
ATOM 874 C CA . ASP A 1 112 ? -8.367 -21.453 -9.688 1 96.94 112 ASP A CA 1
ATOM 875 C C . ASP A 1 112 ? -8.031 -20.609 -8.461 1 96.94 112 ASP A C 1
ATOM 877 O O . ASP A 1 112 ? -8.766 -20.625 -7.469 1 96.94 112 ASP A O 1
ATOM 881 N N . VAL A 1 113 ? -6.984 -19.891 -8.547 1 98.06 113 VAL A N 1
ATOM 882 C CA . VAL A 1 113 ? -6.703 -18.812 -7.602 1 98.06 113 VAL A CA 1
ATOM 883 C C . VAL A 1 113 ? -7.34 -17.516 -8.094 1 98.06 113 VAL A C 1
ATOM 885 O O . VAL A 1 113 ? -6.949 -16.984 -9.133 1 98.06 113 VAL A O 1
ATOM 888 N N . ASP A 1 114 ? -8.188 -16.953 -7.273 1 98.25 114 ASP A N 1
ATOM 889 C CA . ASP A 1 114 ? -8.977 -15.805 -7.734 1 98.25 114 ASP A CA 1
ATOM 890 C C . ASP A 1 114 ? -8.398 -14.492 -7.203 1 98.25 114 ASP A C 1
ATOM 892 O O . ASP A 1 114 ? -8.594 -13.438 -7.805 1 98.25 114 ASP A O 1
ATOM 896 N N . ALA A 1 115 ? -7.742 -14.641 -6.066 1 98.56 115 ALA A N 1
ATOM 897 C CA . ALA A 1 115 ? -7.191 -13.445 -5.434 1 98.56 115 ALA A CA 1
ATOM 898 C C . ALA A 1 115 ? -6.047 -13.797 -4.492 1 98.56 115 ALA A C 1
ATOM 900 O O . ALA A 1 115 ? -5.977 -14.922 -3.984 1 98.56 115 ALA A O 1
ATOM 901 N N . ILE A 1 116 ? -5.137 -12.844 -4.367 1 98.5 116 ILE A N 1
ATOM 902 C CA . ILE A 1 116 ? -4.016 -12.922 -3.438 1 98.5 116 ILE A CA 1
ATOM 903 C C . ILE A 1 116 ? -3.982 -11.664 -2.566 1 98.5 116 ILE A C 1
ATOM 905 O O . ILE A 1 116 ? -4.055 -10.547 -3.076 1 98.5 116 ILE A O 1
ATOM 909 N N . LYS A 1 117 ? -3.855 -11.859 -1.27 1 97.19 117 LYS A N 1
ATOM 910 C CA . LYS A 1 117 ? -3.842 -10.727 -0.348 1 97.19 117 LYS A CA 1
ATOM 911 C C . LYS A 1 117 ? -2.785 -10.914 0.737 1 97.19 117 LYS A C 1
ATOM 913 O O . LYS A 1 117 ? -2.762 -11.945 1.419 1 97.19 117 LYS A O 1
ATOM 918 N N . VAL A 1 118 ? -1.946 -9.969 0.875 1 95.5 118 VAL A N 1
ATOM 919 C CA . VAL A 1 118 ? -0.974 -10.016 1.962 1 95.5 118 VAL A CA 1
ATOM 920 C C . VAL A 1 118 ? -1.592 -9.445 3.234 1 95.5 118 VAL A C 1
ATOM 922 O O . VAL A 1 118 ? -2.379 -8.492 3.178 1 95.5 118 VAL A O 1
ATOM 925 N N . ASP A 1 119 ? -1.199 -10.039 4.324 1 90.25 119 ASP A N 1
ATOM 926 C CA . ASP A 1 119 ? -1.629 -9.539 5.629 1 90.25 119 ASP A CA 1
ATOM 927 C C . ASP A 1 119 ? -0.883 -8.258 5.996 1 90.25 119 ASP A C 1
ATOM 929 O O . ASP A 1 119 ? 0.339 -8.273 6.156 1 90.25 119 ASP A O 1
ATOM 933 N N . LEU A 1 120 ? -1.635 -7.188 6.062 1 86.44 120 LEU A N 1
ATOM 934 C CA . LEU A 1 120 ? -1.022 -5.914 6.43 1 86.44 120 LEU A CA 1
ATOM 935 C C . LEU A 1 120 ? -1.425 -5.508 7.844 1 86.44 120 LEU A C 1
ATOM 937 O O . LEU A 1 120 ? -2.473 -4.887 8.039 1 86.44 120 LEU A O 1
ATOM 941 N N . PRO A 1 121 ? -0.615 -5.879 8.766 1 83.44 121 PRO A N 1
ATOM 942 C CA . PRO A 1 121 ? -0.951 -5.434 10.125 1 83.44 121 PRO A CA 1
ATOM 943 C C . PRO A 1 121 ? -0.998 -3.912 10.25 1 83.44 121 PRO A C 1
ATOM 945 O O . PRO A 1 121 ? -0.375 -3.203 9.453 1 83.44 121 PRO A O 1
ATOM 948 N N . PRO A 1 122 ? -1.831 -3.516 11.188 1 82.44 122 PRO A N 1
ATOM 949 C CA . PRO A 1 122 ? -1.906 -2.064 11.367 1 82.44 122 PRO A CA 1
ATOM 950 C C . PRO A 1 122 ? -0.576 -1.453 11.797 1 82.44 122 PRO A C 1
ATOM 952 O O . PRO A 1 122 ? 0.225 -2.117 12.461 1 82.44 122 PRO A O 1
ATOM 955 N N . SER A 1 123 ? -0.408 -0.254 11.312 1 85.94 123 SER A N 1
ATOM 956 C CA . SER A 1 123 ? 0.794 0.469 11.719 1 85.94 123 SER A CA 1
ATOM 957 C C . SER A 1 123 ? 0.633 1.084 13.102 1 85.94 123 SER A C 1
ATOM 959 O O . SER A 1 123 ? -0.453 1.545 13.461 1 85.94 123 SER A O 1
ATOM 961 N N . ASN A 1 124 ? 1.764 1.029 13.945 1 91.25 124 ASN A N 1
ATOM 962 C CA . ASN A 1 124 ? 1.725 1.617 15.281 1 91.25 124 ASN A CA 1
ATOM 963 C C . ASN A 1 124 ? 2.434 2.967 15.32 1 91.25 124 ASN A C 1
ATOM 965 O O . ASN A 1 124 ? 2.225 3.756 16.25 1 91.25 124 ASN A O 1
ATOM 969 N N . PHE A 1 125 ? 3.26 3.131 14.266 1 95.31 125 PHE A N 1
ATOM 970 C CA . PHE A 1 125 ? 4.086 4.332 14.297 1 95.31 125 PHE A CA 1
ATOM 971 C C . PHE A 1 125 ? 4.016 5.074 12.969 1 95.31 125 PHE A C 1
ATOM 973 O O . PHE A 1 125 ? 3.699 4.48 11.938 1 95.31 125 PHE A O 1
ATOM 980 N N . ILE A 1 126 ? 4.25 6.309 13.055 1 96.19 126 ILE A N 1
ATOM 981 C CA . ILE A 1 126 ? 4.316 7.207 11.906 1 96.19 126 ILE A CA 1
ATOM 982 C C . ILE A 1 126 ? 5.527 8.125 12.039 1 96.19 126 ILE A C 1
ATOM 984 O O . ILE A 1 126 ? 5.836 8.602 13.133 1 96.19 126 ILE A O 1
ATOM 988 N N . TYR A 1 127 ? 6.188 8.344 10.961 1 97.44 127 TYR A N 1
ATOM 989 C CA . TYR A 1 127 ? 7.406 9.148 10.938 1 97.44 127 TYR A CA 1
ATOM 990 C C . TYR A 1 127 ? 7.195 10.438 10.164 1 97.44 127 TYR A C 1
ATOM 992 O O . TYR A 1 127 ? 6.578 10.438 9.094 1 97.44 127 TYR A O 1
ATOM 1000 N N . PHE A 1 128 ? 7.719 11.492 10.648 1 97.69 128 PHE A N 1
ATOM 1001 C CA . PHE A 1 128 ? 7.676 12.812 10.031 1 97.69 128 PHE A CA 1
ATOM 1002 C C . PHE A 1 128 ? 9.078 13.344 9.789 1 97.69 128 PHE A C 1
ATOM 1004 O O . PHE A 1 128 ? 9.898 13.398 10.711 1 97.69 128 PHE A O 1
ATOM 1011 N N . ASP A 1 129 ? 9.312 13.648 8.555 1 97.38 129 ASP A N 1
ATOM 1012 C CA . ASP A 1 129 ? 10.547 14.367 8.273 1 97.38 129 ASP A CA 1
ATOM 1013 C C . ASP A 1 129 ? 10.352 15.875 8.445 1 97.38 129 ASP A C 1
ATOM 1015 O O . ASP A 1 129 ? 9.633 16.5 7.664 1 97.38 129 ASP A O 1
ATOM 1019 N N . VAL A 1 130 ? 11.016 16.391 9.383 1 95.56 130 VAL A N 1
ATOM 1020 C CA . VAL A 1 130 ? 10.875 17.797 9.773 1 95.56 130 VAL A CA 1
ATOM 1021 C C . VAL A 1 130 ? 12.234 18.484 9.711 1 95.56 130 VAL A C 1
ATOM 1023 O O . VAL A 1 130 ? 13.055 18.328 10.625 1 95.56 130 VAL A O 1
ATOM 1026 N N . GLY A 1 131 ? 12.383 19.281 8.656 1 87.25 131 GLY A N 1
ATOM 1027 C CA . GLY A 1 131 ? 13.711 19.844 8.492 1 87.25 131 GLY A CA 1
ATOM 1028 C C . GLY A 1 131 ? 14.789 18.797 8.305 1 87.25 131 GLY A C 1
ATOM 1029 O O . GLY A 1 131 ? 14.75 18.031 7.336 1 87.25 131 GLY A O 1
ATOM 1030 N N . PHE A 1 132 ? 15.695 18.703 9.391 1 86.56 132 PHE A N 1
ATOM 1031 C CA . PHE A 1 132 ? 16.812 17.781 9.273 1 86.56 132 PHE A CA 1
ATOM 1032 C C . PHE A 1 132 ? 16.641 16.594 10.211 1 86.56 132 PHE A C 1
ATOM 1034 O O . PHE A 1 132 ? 17.562 15.789 10.398 1 86.56 132 PHE A O 1
ATOM 1041 N N . ILE A 1 133 ? 15.477 16.516 10.727 1 92.44 133 ILE A N 1
ATOM 1042 C CA . ILE A 1 133 ? 15.281 15.43 11.688 1 92.44 133 ILE A CA 1
ATOM 1043 C C . ILE A 1 133 ? 14.047 14.617 11.305 1 92.44 133 ILE A C 1
ATOM 1045 O O . ILE A 1 133 ? 13.156 15.117 10.617 1 92.44 133 ILE A O 1
ATOM 1049 N N . THR A 1 134 ? 14.062 13.375 11.734 1 94.88 134 THR A N 1
ATOM 1050 C CA . THR A 1 134 ? 12.898 12.5 11.625 1 94.88 134 THR A CA 1
ATOM 1051 C C . THR A 1 134 ? 12.297 12.242 13.008 1 94.88 134 THR A C 1
ATOM 1053 O O . THR A 1 134 ? 13.008 11.859 13.938 1 94.88 134 THR A O 1
ATOM 1056 N N . LYS A 1 135 ? 11.039 12.445 13.07 1 95.38 135 LYS A N 1
ATOM 1057 C CA . LYS A 1 135 ? 10.328 12.219 14.328 1 95.38 135 LYS A CA 1
ATOM 1058 C C . LYS A 1 135 ? 9.398 11.016 14.219 1 95.38 135 LYS A C 1
ATOM 1060 O O . LYS A 1 135 ? 8.641 10.891 13.258 1 95.38 135 LYS A O 1
ATOM 1065 N N . LYS A 1 136 ? 9.484 10.195 15.18 1 96 136 LYS A N 1
ATOM 1066 C CA . LYS A 1 136 ? 8.602 9.039 15.297 1 96 136 LYS A CA 1
ATOM 1067 C C . LYS A 1 136 ? 7.473 9.312 16.297 1 96 136 LYS A C 1
ATOM 1069 O O . LYS A 1 136 ? 7.727 9.719 17.422 1 96 136 LYS A O 1
ATOM 1074 N N . LEU A 1 137 ? 6.223 9.109 15.914 1 96.19 137 LEU A N 1
ATOM 1075 C CA . LEU A 1 137 ? 5.07 9.297 16.781 1 96.19 137 LEU A CA 1
ATOM 1076 C C . LEU A 1 137 ? 4.121 8.109 16.703 1 96.19 137 LEU A C 1
ATOM 1078 O O . LEU A 1 137 ? 4.16 7.348 15.734 1 96.19 137 LEU A O 1
ATOM 1082 N N . GLY A 1 138 ? 3.289 7.902 17.734 1 95.31 138 GLY A N 1
ATOM 1083 C CA . GLY A 1 138 ? 2.201 6.941 17.641 1 95.31 138 GLY A CA 1
ATOM 1084 C C . GLY A 1 138 ? 1.122 7.348 16.656 1 95.31 138 GLY A C 1
ATOM 1085 O O . GLY A 1 138 ? 0.753 8.523 16.578 1 95.31 138 GLY A O 1
ATOM 1086 N N . VAL A 1 139 ? 0.589 6.375 15.961 1 95.5 139 VAL A N 1
ATOM 1087 C CA . VAL A 1 139 ? -0.364 6.652 14.891 1 95.5 139 VAL A CA 1
ATOM 1088 C C . VAL A 1 139 ? -1.722 7.016 15.492 1 95.5 139 VAL A C 1
ATOM 1090 O O . VAL A 1 139 ? -2.553 7.641 14.828 1 95.5 139 VAL A O 1
ATOM 1093 N N . ASP A 1 140 ? -1.994 6.664 16.734 1 94.81 140 ASP A N 1
ATOM 1094 C CA . ASP A 1 140 ? -3.309 6.758 17.359 1 94.81 140 ASP A CA 1
ATOM 1095 C C . ASP A 1 140 ? -3.84 8.188 17.312 1 94.81 140 ASP A C 1
ATOM 1097 O O . ASP A 1 140 ? -5.035 8.406 17.094 1 94.81 140 ASP A O 1
ATOM 1101 N N . GLN A 1 141 ? -2.979 9.086 17.453 1 95 141 GLN A N 1
ATOM 1102 C CA . GLN A 1 141 ? -3.438 10.469 17.531 1 95 141 GLN A CA 1
ATOM 1103 C C . GLN A 1 141 ? -3.889 10.969 16.172 1 95 141 GLN A C 1
ATOM 1105 O O . GLN A 1 141 ? -4.539 12.016 16.062 1 95 141 GLN A O 1
ATOM 1110 N N . PHE A 1 142 ? -3.615 10.234 15.141 1 96.12 142 PHE A N 1
ATOM 1111 C CA . PHE A 1 142 ? -3.955 10.688 13.797 1 96.12 142 PHE A CA 1
ATOM 1112 C C . PHE A 1 142 ? -5.109 9.875 13.227 1 96.12 142 PHE A C 1
ATOM 1114 O O . PHE A 1 142 ? -5.41 9.961 12.031 1 96.12 142 PHE A O 1
ATOM 1121 N N . LYS A 1 143 ? -5.746 9.094 14.016 1 94.62 143 LYS A N 1
ATOM 1122 C CA . LYS A 1 143 ? -6.809 8.211 13.547 1 94.62 143 LYS A CA 1
ATOM 1123 C C . LYS A 1 143 ? -8.141 8.953 13.453 1 94.62 143 LYS A C 1
ATOM 1125 O O . LYS A 1 143 ? -9.07 8.492 12.789 1 94.62 143 LYS A O 1
ATOM 1130 N N . ARG A 1 144 ? -8.148 10.078 14.109 1 94.44 144 ARG A N 1
ATOM 1131 C CA . ARG A 1 144 ? -9.375 10.875 14.062 1 94.44 144 ARG A CA 1
ATOM 1132 C C . ARG A 1 144 ? -9.117 12.242 13.453 1 94.44 144 ARG A C 1
ATOM 1134 O O . ARG A 1 144 ? -8.039 12.82 13.641 1 94.44 144 ARG A O 1
ATOM 1141 N N . ILE A 1 145 ? -10.18 12.656 12.797 1 94.5 145 ILE A N 1
ATOM 1142 C CA . ILE A 1 145 ? -10.102 13.992 12.219 1 94.5 145 ILE A CA 1
ATOM 1143 C C . ILE A 1 145 ? -10.203 15.039 13.328 1 94.5 145 ILE A C 1
ATOM 1145 O O . ILE A 1 145 ? -11.031 14.914 14.234 1 94.5 145 ILE A O 1
ATOM 1149 N N . HIS A 1 146 ? -9.328 15.992 13.258 1 94.12 146 HIS A N 1
ATOM 1150 C CA . HIS A 1 146 ? -9.312 17.016 14.289 1 94.12 146 HIS A CA 1
ATOM 1151 C C . HIS A 1 146 ? -9.914 18.328 13.781 1 94.12 146 HIS A C 1
ATOM 1153 O O . HIS A 1 146 ? -9.812 18.641 12.594 1 94.12 146 HIS A O 1
ATOM 1159 N N . SER A 1 147 ? -10.461 19.047 14.68 1 93 147 SER A N 1
ATOM 1160 C CA . SER A 1 147 ? -11.07 20.328 14.344 1 93 147 SER A CA 1
ATOM 1161 C C . SER A 1 147 ? -10.008 21.422 14.172 1 93 147 SER A C 1
ATOM 1163 O O . SER A 1 147 ? -9.031 21.453 14.922 1 93 147 SER A O 1
ATOM 1165 N N . CYS A 1 148 ? -10.297 22.172 13.234 1 91.5 148 CYS A N 1
ATOM 1166 C CA . CYS A 1 148 ? -9.414 23.297 12.938 1 91.5 148 CYS A CA 1
ATOM 1167 C C . CYS A 1 148 ? -9.609 24.422 13.945 1 91.5 148 CYS A C 1
ATOM 1169 O O . CYS A 1 148 ? -10.742 24.812 14.234 1 91.5 148 CYS A O 1
ATOM 1171 N N . ASN A 1 149 ? -8.43 24.922 14.539 1 90.31 149 ASN A N 1
ATOM 1172 C CA . ASN A 1 149 ? -8.43 26.094 15.422 1 90.31 149 ASN A CA 1
ATOM 1173 C C . ASN A 1 149 ? -7.695 27.266 14.789 1 90.31 149 ASN A C 1
ATOM 1175 O O . ASN A 1 149 ? -6.832 27.078 13.93 1 90.31 149 ASN A O 1
ATOM 1179 N N . LYS A 1 150 ? -8.156 28.531 15.094 1 81.44 150 LYS A N 1
ATOM 1180 C CA . LYS A 1 150 ? -7.367 29.688 14.695 1 81.44 150 LYS A CA 1
ATOM 1181 C C . LYS A 1 150 ? -6.16 29.875 15.609 1 81.44 150 LYS A C 1
ATOM 1183 O O . LYS A 1 150 ? -6.152 29.391 16.75 1 81.44 150 LYS A O 1
ATOM 1188 N N . ARG A 1 151 ? -4.836 30.109 15.016 1 68.06 151 ARG A N 1
ATOM 1189 C CA . ARG A 1 151 ? -3.605 30.172 15.797 1 68.06 151 ARG A CA 1
ATOM 1190 C C . ARG A 1 151 ? -3.898 30.5 17.25 1 68.06 151 ARG A C 1
ATOM 1192 O O . ARG A 1 151 ? -3.248 29.984 18.156 1 68.06 151 ARG A O 1
ATOM 1199 N N . GLY A 1 152 ? -4.406 31.547 17.609 1 55.53 152 GLY A N 1
ATOM 1200 C CA . GLY A 1 152 ? -4.441 32.219 18.891 1 55.53 152 GLY A CA 1
ATOM 1201 C C . GLY A 1 152 ? -4.996 31.344 20.016 1 55.53 152 GLY A C 1
ATOM 1202 O O . GLY A 1 152 ? -4.52 31.406 21.141 1 55.53 152 GLY A O 1
ATOM 1203 N N . ILE A 1 153 ? -6.383 30.844 20.109 1 46.62 153 ILE A N 1
ATOM 1204 C CA . ILE A 1 153 ? -7.242 30.656 21.281 1 46.62 153 ILE A CA 1
ATOM 1205 C C . ILE A 1 153 ? -7.172 29.203 21.75 1 46.62 153 ILE A C 1
ATOM 1207 O O . ILE A 1 153 ? -7.539 28.297 21.016 1 46.62 153 ILE A O 1
ATOM 1211 N N . PRO A 1 154 ? -6.281 28.859 22.562 1 46.06 154 PRO A N 1
ATOM 1212 C CA . PRO A 1 154 ? -6.391 27.547 23.172 1 46.06 154 PRO A CA 1
ATOM 1213 C C . PRO A 1 154 ? -7.836 27.125 23.422 1 46.06 154 PRO A C 1
ATOM 1215 O O . PRO A 1 154 ? -8.672 27.953 23.781 1 46.06 154 PRO A O 1
ATOM 1218 N N . GLU A 1 155 ? -8.367 26.312 22.75 1 44.34 155 GLU A N 1
ATOM 1219 C CA . GLU A 1 155 ? -9.758 25.969 23.016 1 44.34 155 GLU A CA 1
ATOM 1220 C C . GLU A 1 155 ? -10.094 26.156 24.5 1 44.34 155 GLU A C 1
ATOM 1222 O O . GLU A 1 155 ? -11.18 26.641 24.828 1 44.34 155 GLU A O 1
ATOM 1227 N N . GLY A 1 156 ? -9.273 25.578 25.375 1 41.5 156 GLY A N 1
ATOM 1228 C CA . GLY A 1 156 ? -9.547 25.75 26.781 1 41.5 156 GLY A CA 1
ATOM 1229 C C . GLY A 1 156 ? -9.586 27.188 27.234 1 41.5 156 GLY A C 1
ATOM 1230 O O . GLY A 1 156 ? -10.211 27.516 28.234 1 41.5 156 GLY A O 1
ATOM 1231 N N . MET A 1 157 ? -8.703 28.031 26.719 1 41.12 157 MET A N 1
ATOM 1232 C CA . MET A 1 157 ? -8.602 29.375 27.266 1 41.12 157 MET A CA 1
ATOM 1233 C C . MET A 1 157 ? -9.711 30.266 26.719 1 41.12 157 MET A C 1
ATOM 1235 O O . MET A 1 157 ? -10.055 31.281 27.328 1 41.12 157 MET A O 1
ATOM 1239 N N . MET A 1 158 ? -10.227 29.969 25.609 1 41.16 158 MET A N 1
ATOM 1240 C CA . MET A 1 158 ? -11.383 30.75 25.172 1 41.16 158 MET A CA 1
ATOM 1241 C C . MET A 1 158 ? -12.617 30.406 26 1 41.16 158 MET A C 1
ATOM 1243 O O . MET A 1 158 ? -13.492 31.25 26.203 1 41.16 158 MET A O 1
ATOM 1247 N N . HIS A 1 159 ? -12.672 29.125 26.25 1 45.47 159 HIS A N 1
ATOM 1248 C CA . HIS A 1 159 ? -13.805 28.828 27.125 1 45.47 159 HIS A CA 1
ATOM 1249 C C . HIS A 1 159 ? -13.609 29.422 28.516 1 45.47 159 HIS A C 1
ATOM 1251 O O . HIS A 1 159 ? -14.578 29.828 29.156 1 45.47 159 HIS A O 1
ATOM 1257 N N . ARG A 1 160 ? -12.391 29.516 28.969 1 44.72 160 ARG A N 1
ATOM 1258 C CA . ARG A 1 160 ? -12.141 30.141 30.266 1 44.72 160 ARG A CA 1
ATOM 1259 C C . ARG A 1 160 ? -12.25 31.656 30.172 1 44.72 160 ARG A C 1
ATOM 1261 O O . ARG A 1 160 ? -12.773 32.312 31.078 1 44.72 160 ARG A O 1
ATOM 1268 N N . ALA A 1 161 ? -11.914 32.219 29.078 1 46.97 161 ALA A N 1
ATOM 1269 C CA . ALA A 1 161 ? -12.062 33.656 28.891 1 46.97 161 ALA A CA 1
ATOM 1270 C C . ALA A 1 161 ? -13.531 34.062 28.734 1 46.97 161 ALA A C 1
ATOM 1272 O O . ALA A 1 161 ? -13.961 35.094 29.266 1 46.97 161 ALA A O 1
ATOM 1273 N N . GLU A 1 162 ? -14.227 33.25 28.031 1 48.5 162 GLU A N 1
ATOM 1274 C CA . GLU A 1 162 ? -15.664 33.5 27.969 1 48.5 162 GLU A CA 1
ATOM 1275 C C . GLU A 1 162 ? -16.312 33.312 29.344 1 48.5 162 GLU A C 1
ATOM 1277 O O . GLU A 1 162 ? -17.219 34.094 29.703 1 48.5 162 GLU A O 1
ATOM 1282 N N . ARG A 1 163 ? -15.758 32.312 30.094 1 51.91 163 ARG A N 1
ATOM 1283 C CA . ARG A 1 163 ? -16.266 32.125 31.438 1 51.91 163 ARG A CA 1
ATOM 1284 C C . ARG A 1 163 ? -15.773 33.219 32.375 1 51.91 163 ARG A C 1
ATOM 1286 O O . ARG A 1 163 ? -16.516 33.688 33.219 1 51.91 163 ARG A O 1
ATOM 1293 N N . LEU A 1 164 ? -14.578 33.656 32.125 1 51.34 164 LEU A N 1
ATOM 1294 C CA . LEU A 1 164 ? -14.047 34.781 32.906 1 51.34 164 LEU A CA 1
ATOM 1295 C C . LEU A 1 164 ? -14.75 36.062 32.562 1 51.34 164 LEU A C 1
ATOM 1297 O O . LEU A 1 164 ? -15.078 36.875 33.438 1 51.34 164 LEU A O 1
ATOM 1301 N N . ASP A 1 165 ? -15.016 36.281 31.297 1 51.62 165 ASP A N 1
ATOM 1302 C CA . ASP A 1 165 ? -15.797 37.438 30.875 1 51.62 165 ASP A CA 1
ATOM 1303 C C . ASP A 1 165 ? -17.203 37.375 31.453 1 51.62 165 ASP A C 1
ATOM 1305 O O . ASP A 1 165 ? -17.75 38.406 31.891 1 51.62 165 ASP A O 1
ATOM 1309 N N . GLN A 1 166 ? -17.75 36.156 31.5 1 54.81 166 GLN A N 1
ATOM 1310 C CA . GLN A 1 166 ? -19.062 35.969 32.125 1 54.81 166 GLN A CA 1
ATOM 1311 C C . GLN A 1 166 ? -19 36.219 33.625 1 54.81 166 GLN A C 1
ATOM 1313 O O . GLN A 1 166 ? -19.922 36.781 34.219 1 54.81 166 GLN A O 1
ATOM 1318 N N . LEU A 1 167 ? -17.891 35.75 34.219 1 54.66 167 LEU A N 1
ATOM 1319 C CA . LEU A 1 167 ? -17.688 35.969 35.656 1 54.66 167 LEU A CA 1
ATOM 1320 C C . LEU A 1 167 ? -17.484 37.469 35.938 1 54.66 167 LEU A C 1
ATOM 1322 O O . LEU A 1 167 ? -18 37.969 36.938 1 54.66 167 LEU A O 1
ATOM 1326 N N . PHE A 1 168 ? -16.812 38.094 35 1 54.81 168 PHE A N 1
ATOM 1327 C CA . PHE A 1 168 ? -16.625 39.531 35.156 1 54.81 168 PHE A CA 1
ATOM 1328 C C . PHE A 1 168 ? -17.938 40.281 34.906 1 54.81 168 PHE A C 1
ATOM 1330 O O . PHE A 1 168 ? -18.219 41.25 35.594 1 54.81 168 PHE A O 1
ATOM 1337 N N . GLU A 1 169 ? -18.703 39.719 33.969 1 55.5 169 GLU A N 1
ATOM 1338 C CA . GLU A 1 169 ? -20 40.344 33.688 1 55.5 169 GLU A CA 1
ATOM 1339 C C . GLU A 1 169 ? -20.969 40.094 34.844 1 55.5 169 GLU A C 1
ATOM 1341 O O . GLU A 1 169 ? -21.734 40.969 35.219 1 55.5 169 GLU A O 1
ATOM 1346 N N . ASP A 1 170 ? -20.859 38.906 35.344 1 57.38 170 ASP A N 1
ATOM 1347 C CA . ASP A 1 170 ? -21.719 38.531 36.469 1 57.38 170 ASP A CA 1
ATOM 1348 C C . ASP A 1 170 ? -21.359 39.344 37.719 1 57.38 170 ASP A C 1
ATOM 1350 O O . ASP A 1 170 ? -22.25 39.75 38.469 1 57.38 170 ASP A O 1
ATOM 1354 N N . ASN A 1 171 ? -20.078 39.625 37.75 1 56.12 171 ASN A N 1
ATOM 1355 C CA . ASN A 1 171 ? -19.641 40.406 38.906 1 56.12 171 ASN A CA 1
ATOM 1356 C C . ASN A 1 171 ? -19.984 41.906 38.75 1 56.12 171 ASN A C 1
ATOM 1358 O O . ASN A 1 171 ? -20.188 42.594 39.75 1 56.12 171 ASN A O 1
ATOM 1362 N N . ASP A 1 172 ? -20 42.375 37.562 1 54.06 172 ASP A N 1
ATOM 1363 C CA . ASP A 1 172 ? -20.406 43.781 37.375 1 54.06 172 ASP A CA 1
ATOM 1364 C C . ASP A 1 172 ? -21.891 43.969 37.688 1 54.06 172 ASP A C 1
ATOM 1366 O O . ASP A 1 172 ? -22.281 45.031 38.156 1 54.06 172 ASP A O 1
ATOM 1370 N N . GLU A 1 173 ? -22.703 42.938 37.562 1 52.97 173 GLU A N 1
ATOM 1371 C CA . GLU A 1 173 ? -24.125 43.031 37.875 1 52.97 173 GLU A CA 1
ATOM 1372 C C . GLU A 1 173 ? -24.328 43.094 39.406 1 52.97 173 GLU A C 1
ATOM 1374 O O . GLU A 1 173 ? -25.234 43.75 39.875 1 52.97 173 GLU A O 1
ATOM 1379 N N . LEU A 1 174 ? -23.5 42.5 40.25 1 47.81 174 LEU A N 1
ATOM 1380 C CA . LEU A 1 174 ? -23.641 42.562 41.688 1 47.81 174 LEU A CA 1
ATOM 1381 C C . LEU A 1 174 ? -23.203 43.906 42.219 1 47.81 174 LEU A C 1
ATOM 1383 O O . LEU A 1 174 ? -23.469 44.25 43.375 1 47.81 174 LEU A O 1
ATOM 1387 N N . ARG A 1 175 ? -22.281 44.406 41.438 1 50.12 175 ARG A N 1
ATOM 1388 C CA . ARG A 1 175 ? -21.859 45.688 42 1 50.12 175 ARG A CA 1
ATOM 1389 C C . ARG A 1 175 ? -22.906 46.75 41.75 1 50.12 175 ARG A C 1
ATOM 1391 O O . ARG A 1 175 ? -22.922 47.781 42.438 1 50.12 175 ARG A O 1
ATOM 1398 N N . SER A 1 176 ? -23.703 46.562 40.656 1 45.38 176 SER A N 1
ATOM 1399 C CA . SER A 1 176 ? -24.656 47.625 40.375 1 45.38 176 SER A CA 1
ATOM 1400 C C . SER A 1 176 ? -25.922 47.469 41.219 1 45.38 176 SER A C 1
ATOM 1402 O O . SER A 1 176 ? -26.828 48.312 41.125 1 45.38 176 SER A O 1
ATOM 1404 N N . GLU A 1 177 ? -26.094 46.375 41.969 1 36.28 177 GLU A N 1
ATOM 1405 C CA . GLU A 1 177 ? -27.156 46.5 42.969 1 36.28 177 GLU A CA 1
ATOM 1406 C C . GLU A 1 177 ? -26.609 47.062 44.281 1 36.28 177 GLU A C 1
ATOM 1408 O O . GLU A 1 177 ? -25.469 46.781 44.656 1 36.28 177 GLU A O 1
ATOM 1413 N N . MET B 1 1 ? 23.562 78.875 -42.875 1 32.53 1 MET B N 1
ATOM 1414 C CA . MET B 1 1 ? 23.25 78.188 -41.625 1 32.53 1 MET B CA 1
ATOM 1415 C C . MET B 1 1 ? 22.344 77 -41.906 1 32.53 1 MET B C 1
ATOM 1417 O O . MET B 1 1 ? 21.203 77.188 -42.312 1 32.53 1 MET B O 1
ATOM 1421 N N . VAL B 1 2 ? 22.969 75.938 -42.5 1 41.62 2 VAL B N 1
ATOM 1422 C CA . VAL B 1 2 ? 22.562 74.625 -42.938 1 41.62 2 VAL B CA 1
ATOM 1423 C C . VAL B 1 2 ? 21.953 73.812 -41.781 1 41.62 2 VAL B C 1
ATOM 1425 O O . VAL B 1 2 ? 22.625 73.562 -40.781 1 41.62 2 VAL B O 1
ATOM 1428 N N . LEU B 1 3 ? 20.656 74.062 -41.5 1 41.47 3 LEU B N 1
ATOM 1429 C CA . LEU B 1 3 ? 19.844 73.375 -40.5 1 41.47 3 LEU B CA 1
ATOM 1430 C C . LEU B 1 3 ? 19.844 71.875 -40.75 1 41.47 3 LEU B C 1
ATOM 1432 O O . LEU B 1 3 ? 19.438 71.438 -41.844 1 41.47 3 LEU B O 1
ATOM 1436 N N . CYS B 1 4 ? 20.891 71.188 -40.344 1 43.16 4 CYS B N 1
ATOM 1437 C CA . CYS B 1 4 ? 21.047 69.75 -40.25 1 43.16 4 CYS B CA 1
ATOM 1438 C C . CYS B 1 4 ? 19.875 69.125 -39.5 1 43.16 4 CYS B C 1
ATOM 1440 O O . CYS B 1 4 ? 19.688 69.375 -38.312 1 43.16 4 CYS B O 1
ATOM 1442 N N . ARG B 1 5 ? 18.719 69.062 -40.156 1 38.88 5 ARG B N 1
ATOM 1443 C CA . ARG B 1 5 ? 17.562 68.375 -39.625 1 38.88 5 ARG B CA 1
ATOM 1444 C C . ARG B 1 5 ? 17.891 66.938 -39.281 1 38.88 5 ARG B C 1
ATOM 1446 O O . ARG B 1 5 ? 18.297 66.188 -40.156 1 38.88 5 ARG B O 1
ATOM 1453 N N . LYS B 1 6 ? 18.469 66.625 -38.094 1 41.91 6 LYS B N 1
ATOM 1454 C CA . LYS B 1 6 ? 18.609 65.312 -37.5 1 41.91 6 LYS B CA 1
ATOM 1455 C C . LYS B 1 6 ? 17.297 64.5 -37.531 1 41.91 6 LYS B C 1
ATOM 1457 O O . LYS B 1 6 ? 16.297 64.938 -36.969 1 41.91 6 LYS B O 1
ATOM 1462 N N . LEU B 1 7 ? 16.984 63.844 -38.656 1 41.62 7 LEU B N 1
ATOM 1463 C CA . LEU B 1 7 ? 15.883 62.875 -38.75 1 41.62 7 LEU B CA 1
ATOM 1464 C C . LEU B 1 7 ? 16.047 61.75 -37.719 1 41.62 7 LEU B C 1
ATOM 1466 O O . LEU B 1 7 ? 17.016 61 -37.781 1 41.62 7 LEU B O 1
ATOM 1470 N N . LEU B 1 8 ? 15.672 62 -36.469 1 38.06 8 LEU B N 1
ATOM 1471 C CA . LEU B 1 8 ? 15.625 60.969 -35.438 1 38.06 8 LEU B CA 1
ATOM 1472 C C . LEU B 1 8 ? 14.695 59.844 -35.844 1 38.06 8 LEU B C 1
ATOM 1474 O O . LEU B 1 8 ? 13.508 60.062 -36.094 1 38.06 8 LEU B O 1
ATOM 1478 N N . LEU B 1 9 ? 15.266 58.781 -36.5 1 38.47 9 LEU B N 1
ATOM 1479 C CA . LEU B 1 9 ? 14.609 57.531 -36.844 1 38.47 9 LEU B CA 1
ATOM 1480 C C . LEU B 1 9 ? 14.094 56.844 -35.562 1 38.47 9 LEU B C 1
ATOM 1482 O O . LEU B 1 9 ? 14.883 56.469 -34.688 1 38.47 9 LEU B O 1
ATOM 1486 N N . LEU B 1 10 ? 12.891 57.25 -35.188 1 41.94 10 LEU B N 1
ATOM 1487 C CA . LEU B 1 10 ? 12.18 56.531 -34.125 1 41.94 10 LEU B CA 1
ATOM 1488 C C . LEU B 1 10 ? 11.938 55.062 -34.5 1 41.94 10 LEU B C 1
ATOM 1490 O O . LEU B 1 10 ? 11.227 54.781 -35.469 1 41.94 10 LEU B O 1
ATOM 1494 N N . ILE B 1 11 ? 12.984 54.25 -34.25 1 42.59 11 ILE B N 1
ATOM 1495 C CA . ILE B 1 11 ? 12.82 52.812 -34.375 1 42.59 11 ILE B CA 1
ATOM 1496 C C . ILE B 1 11 ? 11.75 52.312 -33.406 1 42.59 11 ILE B C 1
ATOM 1498 O O . ILE B 1 11 ? 11.898 52.438 -32.188 1 42.59 11 ILE B O 1
ATOM 1502 N N . PHE B 1 12 ? 10.477 52.281 -33.906 1 42.62 12 PHE B N 1
ATOM 1503 C CA . PHE B 1 12 ? 9.359 51.625 -33.219 1 42.62 12 PHE B CA 1
ATOM 1504 C C . PHE B 1 12 ? 9.609 50.156 -33.062 1 42.62 12 PHE B C 1
ATOM 1506 O O . PHE B 1 12 ? 9.625 49.406 -34.062 1 42.62 12 PHE B O 1
ATOM 1513 N N . THR B 1 13 ? 10.453 49.812 -32.094 1 41.31 13 THR B N 1
ATOM 1514 C CA . THR B 1 13 ? 10.57 48.406 -31.781 1 41.31 13 THR B CA 1
ATOM 1515 C C . THR B 1 13 ? 9.227 47.844 -31.328 1 41.31 13 THR B C 1
ATOM 1517 O O . THR B 1 13 ? 8.609 48.344 -30.406 1 41.31 13 THR B O 1
ATOM 1520 N N . CYS B 1 14 ? 8.43 47.281 -32.25 1 39.78 14 CYS B N 1
ATOM 1521 C CA . CYS B 1 14 ? 7.242 46.469 -31.984 1 39.78 14 CYS B CA 1
ATOM 1522 C C . CYS B 1 14 ? 7.574 45.312 -31.062 1 39.78 14 CYS B C 1
ATOM 1524 O O . CYS B 1 14 ? 8.336 44.406 -31.438 1 39.78 14 CYS B O 1
ATOM 1526 N N . ALA B 1 15 ? 7.688 45.562 -29.812 1 40.56 15 ALA B N 1
ATOM 1527 C CA . ALA B 1 15 ? 7.762 44.469 -28.875 1 40.56 15 ALA B CA 1
ATOM 1528 C C . ALA B 1 15 ? 6.555 43.531 -29.031 1 40.56 15 ALA B C 1
ATOM 1530 O O . ALA B 1 15 ? 5.414 43.969 -28.828 1 40.56 15 ALA B O 1
ATOM 1531 N N . ALA B 1 16 ? 6.625 42.562 -29.969 1 38.97 16 ALA B N 1
ATOM 1532 C CA . ALA B 1 16 ? 5.641 41.469 -29.984 1 38.97 16 ALA B CA 1
ATOM 1533 C C . ALA B 1 16 ? 5.539 40.812 -28.625 1 38.97 16 ALA B C 1
ATOM 1535 O O . ALA B 1 16 ? 6.535 40.312 -28.094 1 38.97 16 ALA B O 1
ATOM 1536 N N . ALA B 1 17 ? 4.617 41.25 -27.844 1 41.09 17 ALA B N 1
ATOM 1537 C CA . ALA B 1 17 ? 4.25 40.5 -26.641 1 41.09 17 ALA B CA 1
ATOM 1538 C C . ALA B 1 17 ? 3.871 39.062 -26.984 1 41.09 17 ALA B C 1
ATOM 1540 O O . ALA B 1 17 ? 3.004 38.844 -27.828 1 41.09 17 ALA B O 1
ATOM 1541 N N . THR B 1 18 ? 4.867 38.188 -27 1 40.03 18 THR B N 1
ATOM 1542 C CA . THR B 1 18 ? 4.484 36.781 -27.031 1 40.03 18 THR B CA 1
ATOM 1543 C C . THR B 1 18 ? 3.512 36.438 -25.906 1 40.03 18 THR B C 1
ATOM 1545 O O . THR B 1 18 ? 3.801 36.719 -24.734 1 40.03 18 THR B O 1
ATOM 1548 N N . ALA B 1 19 ? 2.186 36.5 -26.188 1 40.56 19 ALA B N 1
ATOM 1549 C CA . ALA B 1 19 ? 1.184 35.938 -25.297 1 40.56 19 ALA B CA 1
ATOM 1550 C C . ALA B 1 19 ? 1.514 34.469 -24.969 1 40.56 19 ALA B C 1
ATOM 1552 O O . ALA B 1 19 ? 1.682 33.656 -25.875 1 40.56 19 ALA B O 1
ATOM 1553 N N . THR B 1 20 ? 2.363 34.312 -23.953 1 41.62 20 THR B N 1
ATOM 1554 C CA . THR B 1 20 ? 2.445 32.938 -23.453 1 41.62 20 THR B CA 1
ATOM 1555 C C . THR B 1 20 ? 1.054 32.375 -23.188 1 41.62 20 THR B C 1
ATOM 1557 O O . THR B 1 20 ? 0.217 33.031 -22.562 1 41.62 20 THR B O 1
ATOM 1560 N N . SER B 1 21 ? 0.476 31.688 -24.203 1 37.5 21 SER B N 1
ATOM 1561 C CA . SER B 1 21 ? -0.708 30.875 -23.938 1 37.5 21 SER B CA 1
ATOM 1562 C C . SER B 1 21 ? -0.547 30.062 -22.672 1 37.5 21 SER B C 1
ATOM 1564 O O . SER B 1 21 ? 0.452 29.359 -22.5 1 37.5 21 SER B O 1
ATOM 1566 N N . ASP B 1 22 ? -0.937 30.656 -21.578 1 36.78 22 ASP B N 1
ATOM 1567 C CA . ASP B 1 22 ? -1.124 29.797 -20.422 1 36.78 22 ASP B CA 1
ATOM 1568 C C . ASP B 1 22 ? -1.884 28.516 -20.797 1 36.78 22 ASP B C 1
ATOM 1570 O O . ASP B 1 22 ? -3.016 28.594 -21.281 1 36.78 22 ASP B O 1
ATOM 1574 N N . SER B 1 23 ? -1.212 27.625 -21.438 1 34.56 23 SER B N 1
ATOM 1575 C CA . SER B 1 23 ? -1.874 26.328 -21.547 1 34.56 23 SER B CA 1
ATOM 1576 C C . SER B 1 23 ? -2.594 25.969 -20.25 1 34.56 23 SER B C 1
ATOM 1578 O O . SER B 1 23 ? -1.954 25.719 -19.234 1 34.56 23 SER B O 1
ATOM 1580 N N . ARG B 1 24 ? -3.699 26.641 -20 1 35.25 24 ARG B N 1
ATOM 1581 C CA . ARG B 1 24 ? -4.559 26.188 -18.906 1 35.25 24 ARG B CA 1
ATOM 1582 C C . ARG B 1 24 ? -4.629 24.672 -18.859 1 35.25 24 ARG B C 1
ATOM 1584 O O . ARG B 1 24 ? -4.914 24.016 -19.859 1 35.25 24 ARG B O 1
ATOM 1591 N N . SER B 1 25 ? -3.715 24.062 -18.141 1 36.81 25 SER B N 1
ATOM 1592 C CA . SER B 1 25 ? -3.84 22.625 -17.906 1 36.81 25 SER B CA 1
ATOM 1593 C C . SER B 1 25 ? -5.301 22.203 -17.812 1 36.81 25 SER B C 1
ATOM 1595 O O . SER B 1 25 ? -6.156 23 -17.406 1 36.81 25 SER B O 1
ATOM 1597 N N . PRO B 1 26 ? -5.734 21.344 -18.672 1 35.62 26 PRO B N 1
ATOM 1598 C CA . PRO B 1 26 ? -7.129 20.891 -18.656 1 35.62 26 PRO B CA 1
ATOM 1599 C C . PRO B 1 26 ? -7.719 20.859 -17.234 1 35.62 26 PRO B C 1
ATOM 1601 O O . PRO B 1 26 ? -6.984 20.688 -16.266 1 35.62 26 PRO B O 1
ATOM 1604 N N . PRO B 1 27 ? -8.789 21.531 -17.062 1 33.69 27 PRO B N 1
ATOM 1605 C CA . PRO B 1 27 ? -9.453 21.422 -15.758 1 33.69 27 PRO B CA 1
ATOM 1606 C C . PRO B 1 27 ? -9.383 20.016 -15.172 1 33.69 27 PRO B C 1
ATOM 1608 O O . PRO B 1 27 ? -9.492 19.031 -15.898 1 33.69 27 PRO B O 1
ATOM 1611 N N . LEU B 1 28 ? -8.516 19.75 -14.211 1 35.94 28 LEU B N 1
ATOM 1612 C CA . LEU B 1 28 ? -8.625 18.516 -13.445 1 35.94 28 LEU B CA 1
ATOM 1613 C C . LEU B 1 28 ? -10.086 18.109 -13.289 1 35.94 28 LEU B C 1
ATOM 1615 O O . LEU B 1 28 ? -10.945 18.938 -12.977 1 35.94 28 LEU B O 1
ATOM 1619 N N . GLU B 1 29 ? -10.633 17.453 -14.195 1 35.22 29 GLU B N 1
ATOM 1620 C CA . GLU B 1 29 ? -11.977 16.922 -14.008 1 35.22 29 GLU B CA 1
ATOM 1621 C C . GLU B 1 29 ? -12.297 16.75 -12.523 1 35.22 29 GLU B C 1
ATOM 1623 O O . GLU B 1 29 ? -11.531 16.141 -11.781 1 35.22 29 GLU B O 1
ATOM 1628 N N . ARG B 1 30 ? -12.984 17.688 -11.875 1 36.28 30 ARG B N 1
ATOM 1629 C CA . ARG B 1 30 ? -13.57 17.531 -10.547 1 36.28 30 ARG B CA 1
ATOM 1630 C C . ARG B 1 30 ? -14.188 16.141 -10.391 1 36.28 30 ARG B C 1
ATOM 1632 O O . ARG B 1 30 ? -15.297 15.891 -10.859 1 36.28 30 ARG B O 1
ATOM 1639 N N . THR B 1 31 ? -13.781 15.07 -10.977 1 39.38 31 THR B N 1
ATOM 1640 C CA . THR B 1 31 ? -14.477 13.852 -10.586 1 39.38 31 THR B CA 1
ATOM 1641 C C . THR B 1 31 ? -15.055 13.992 -9.18 1 39.38 31 THR B C 1
ATOM 1643 O O . THR B 1 31 ? -14.57 14.797 -8.383 1 39.38 31 THR B O 1
ATOM 1646 N N . ASN B 1 32 ? -16.312 13.555 -8.859 1 39.44 32 ASN B N 1
ATOM 1647 C CA . ASN B 1 32 ? -16.984 13.461 -7.57 1 39.44 32 ASN B CA 1
ATOM 1648 C C . ASN B 1 32 ? -15.992 13.289 -6.43 1 39.44 32 ASN B C 1
ATOM 1650 O O . ASN B 1 32 ? -15.117 12.414 -6.496 1 39.44 32 ASN B O 1
ATOM 1654 N N . VAL B 1 33 ? -15.539 14.305 -5.73 1 44.66 33 VAL B N 1
ATOM 1655 C CA . VAL B 1 33 ? -14.555 14.641 -4.699 1 44.66 33 VAL B CA 1
ATOM 1656 C C . VAL B 1 33 ? -14.445 13.492 -3.703 1 44.66 33 VAL B C 1
ATOM 1658 O O . VAL B 1 33 ? -15.344 13.281 -2.883 1 44.66 33 VAL B O 1
ATOM 1661 N N . SER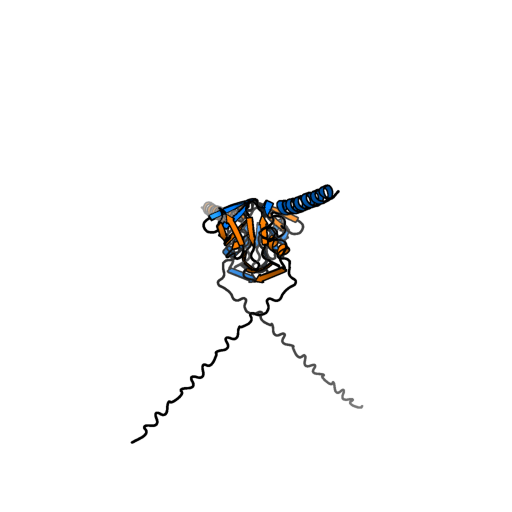 B 1 34 ? -14.281 12.305 -4.035 1 60.31 34 SER B N 1
ATOM 1662 C CA . SER B 1 34 ? -13.875 11.43 -2.936 1 60.31 34 SER B CA 1
ATOM 1663 C C . SER B 1 34 ? -13.062 12.203 -1.896 1 60.31 34 SER B C 1
ATOM 1665 O O . SER B 1 34 ? -12.203 13.008 -2.248 1 60.31 34 SER B O 1
ATOM 1667 N N . SER B 1 35 ? -13.75 12.523 -0.787 1 84.62 35 SER B N 1
ATOM 1668 C CA . SER B 1 35 ? -13.172 13.25 0.342 1 84.62 35 SER B CA 1
ATOM 1669 C C . SER B 1 35 ? -11.773 12.742 0.666 1 84.62 35 SER B C 1
ATOM 1671 O O . SER B 1 35 ? -11.453 11.578 0.416 1 84.62 35 SER B O 1
ATOM 1673 N N . VAL B 1 36 ? -10.812 13.625 0.66 1 94.19 36 VAL B N 1
ATOM 1674 C CA . VAL B 1 36 ? -9.453 13.289 1.068 1 94.19 36 VAL B CA 1
ATOM 1675 C C . VAL B 1 36 ? -9.492 12.281 2.217 1 94.19 36 VAL B C 1
ATOM 1677 O O . VAL B 1 36 ? -8.594 11.445 2.344 1 94.19 36 VAL B O 1
ATOM 1680 N N . TYR B 1 37 ? -10.578 12.219 2.877 1 94.38 37 TYR B N 1
ATOM 1681 C CA . TYR B 1 37 ? -10.711 11.344 4.035 1 94.38 37 TYR B CA 1
ATOM 1682 C C . TYR B 1 37 ? -11.047 9.914 3.609 1 94.38 37 TYR B C 1
ATOM 1684 O O . TYR B 1 37 ? -10.82 8.969 4.363 1 94.38 37 TYR B O 1
ATOM 1692 N N . ASP B 1 38 ? -11.539 9.844 2.42 1 91.62 38 ASP B N 1
ATOM 1693 C CA . ASP B 1 38 ? -11.758 8.523 1.848 1 91.62 38 ASP B CA 1
ATOM 1694 C C . ASP B 1 38 ? -10.484 8 1.183 1 91.62 38 ASP B C 1
ATOM 1696 O O . ASP B 1 38 ? -10.297 6.789 1.049 1 91.62 38 ASP B O 1
ATOM 1700 N N . ILE B 1 39 ? -9.664 8.867 0.773 1 92.62 39 ILE B N 1
ATOM 1701 C CA . ILE B 1 39 ? -8.5 8.523 -0.043 1 92.62 39 ILE B CA 1
ATOM 1702 C C . ILE B 1 39 ? -7.328 8.148 0.859 1 92.62 39 ILE B C 1
ATOM 1704 O O . ILE B 1 39 ? -6.621 7.176 0.596 1 92.62 39 ILE B O 1
ATOM 1708 N N . LEU B 1 40 ? -7.105 8.836 1.929 1 95.25 40 LEU B N 1
ATOM 1709 C CA . LEU B 1 40 ? -5.93 8.656 2.771 1 95.25 40 LEU B CA 1
ATOM 1710 C C . LEU B 1 40 ? -5.828 7.215 3.258 1 95.25 40 LEU B C 1
ATOM 1712 O O . LEU B 1 40 ? -4.785 6.574 3.105 1 95.25 40 LEU B O 1
ATOM 1716 N N . PRO B 1 41 ? -6.961 6.648 3.672 1 92.12 41 PRO B N 1
ATOM 1717 C CA . PRO B 1 41 ? -6.855 5.266 4.148 1 92.12 41 PRO B CA 1
ATOM 1718 C C . PRO B 1 41 ? -6.566 4.277 3.023 1 92.12 41 PRO B C 1
ATOM 1720 O O . PRO B 1 41 ? -5.938 3.24 3.254 1 92.12 41 PRO B O 1
ATOM 1723 N N . LYS B 1 42 ? -6.973 4.582 1.898 1 88.88 42 LYS B N 1
ATOM 1724 C CA . LYS B 1 42 ? -6.68 3.715 0.759 1 88.88 42 LYS B CA 1
ATOM 1725 C C . LYS B 1 42 ? -5.184 3.666 0.476 1 88.88 42 LYS B C 1
ATOM 1727 O O . LYS B 1 42 ? -4.684 2.689 -0.089 1 88.88 42 LYS B O 1
ATOM 1732 N N . PHE B 1 43 ? -4.523 4.641 0.961 1 92.25 43 PHE B N 1
ATOM 1733 C CA . PHE B 1 43 ? -3.074 4.691 0.809 1 92.25 43 PHE B CA 1
ATOM 1734 C C . PHE B 1 43 ? -2.379 4.297 2.105 1 92.25 43 PHE B C 1
ATOM 1736 O O . PHE B 1 43 ? -1.18 4.531 2.268 1 92.25 43 PHE B O 1
ATOM 1743 N N . GLY B 1 44 ? -3.209 3.789 3.059 1 92.06 44 GLY B N 1
ATOM 1744 C CA . GLY B 1 44 ? -2.625 3.316 4.305 1 92.06 44 GLY B CA 1
ATOM 1745 C C . GLY B 1 44 ? -2.275 4.438 5.262 1 92.06 44 GLY B C 1
ATOM 1746 O O . GLY B 1 44 ? -1.434 4.266 6.148 1 92.06 44 GLY B O 1
ATOM 1747 N N . LEU B 1 45 ? -2.842 5.582 5.051 1 95.62 45 LEU B N 1
ATOM 1748 C CA . LEU B 1 45 ? -2.564 6.75 5.883 1 95.62 45 LEU B CA 1
ATOM 1749 C C . LEU B 1 45 ? -3.775 7.102 6.742 1 95.62 45 LEU B C 1
ATOM 1751 O O . LEU B 1 45 ? -4.918 6.945 6.309 1 95.62 45 LEU B O 1
ATOM 1755 N N . PRO B 1 46 ? -3.473 7.562 7.902 1 95.75 46 PRO B N 1
ATOM 1756 C CA . PRO B 1 46 ? -4.609 7.914 8.75 1 95.75 46 PRO B CA 1
ATOM 1757 C C . PRO B 1 46 ? -5.316 9.188 8.297 1 95.75 46 PRO B C 1
ATOM 1759 O O . PRO B 1 46 ? -4.664 10.125 7.816 1 95.75 46 PRO B O 1
ATOM 1762 N N . LEU B 1 47 ? -6.555 9.258 8.453 1 94.12 47 LEU B N 1
ATOM 1763 C CA . LEU B 1 47 ? -7.375 10.359 7.953 1 94.12 47 LEU B CA 1
ATOM 1764 C C . LEU B 1 47 ? -7.129 11.633 8.75 1 94.12 47 LEU B C 1
ATOM 1766 O O . LEU B 1 47 ? -7.242 12.734 8.219 1 94.12 47 LEU B O 1
ATOM 1770 N N . GLY B 1 48 ? -6.645 11.484 10.016 1 95.94 48 GLY B N 1
ATOM 1771 C CA . GLY B 1 48 ? -6.488 12.625 10.898 1 95.94 48 GLY B CA 1
ATOM 1772 C C . GLY B 1 48 ? -5.219 13.414 10.633 1 95.94 48 GLY B C 1
ATOM 1773 O O . GLY B 1 48 ? -4.887 14.336 11.383 1 95.94 48 GLY B O 1
ATOM 1774 N N . LEU B 1 49 ? -4.586 13.062 9.562 1 97.38 49 LEU B N 1
ATOM 1775 C CA . LEU B 1 49 ? -3.416 13.828 9.148 1 97.38 49 LEU B CA 1
ATOM 1776 C C . LEU B 1 49 ? -3.82 15.219 8.656 1 97.38 49 LEU B C 1
ATOM 1778 O O . LEU B 1 49 ? -2.986 16.125 8.594 1 97.38 49 LEU B O 1
ATOM 1782 N N . LEU B 1 50 ? -5.039 15.336 8.273 1 97.12 50 LEU B N 1
ATOM 1783 C CA . LEU B 1 50 ? -5.57 16.609 7.809 1 97.12 50 LEU B CA 1
ATOM 1784 C C . LEU B 1 50 ? -6.727 17.062 8.695 1 97.12 50 LEU B C 1
ATOM 1786 O O . LEU B 1 50 ? -7.465 16.25 9.234 1 97.12 50 LEU B O 1
ATOM 1790 N N . PRO B 1 51 ? -6.777 18.359 8.828 1 95.81 51 PRO B N 1
ATOM 1791 C CA . PRO B 1 51 ? -7.867 18.875 9.648 1 95.81 51 PRO B CA 1
ATOM 1792 C C . PRO B 1 51 ? -9.227 18.812 8.953 1 95.81 51 PRO B C 1
ATOM 1794 O O . PRO B 1 51 ? -9.312 18.359 7.812 1 95.81 51 PRO B O 1
ATOM 1797 N N . ASN B 1 52 ? -10.266 19.219 9.664 1 95.44 52 ASN B N 1
ATOM 1798 C CA . ASN B 1 52 ? -11.625 18.969 9.219 1 95.44 52 ASN B CA 1
ATOM 1799 C C . ASN B 1 52 ? -12.125 20.062 8.289 1 95.44 52 ASN B C 1
ATOM 1801 O O . ASN B 1 52 ? -13.281 20.047 7.855 1 95.44 52 ASN B O 1
ATOM 1805 N N . ASN B 1 53 ? -11.32 21.031 7.926 1 94.94 53 ASN B N 1
ATOM 1806 C CA . ASN B 1 53 ? -11.828 22.156 7.141 1 94.94 53 ASN B CA 1
ATOM 1807 C C . ASN B 1 53 ? -11.359 22.078 5.688 1 94.94 53 ASN B C 1
ATOM 1809 O O . ASN B 1 53 ? -11.148 23.094 5.043 1 94.94 53 ASN B O 1
ATOM 1813 N N . VAL B 1 54 ? -11.203 20.922 5.227 1 95.5 54 VAL B N 1
ATOM 1814 C CA . VAL B 1 54 ? -10.836 20.719 3.828 1 95.5 54 VAL B CA 1
ATOM 1815 C C . VAL B 1 54 ? -12.023 21.062 2.93 1 95.5 54 VAL B C 1
ATOM 1817 O O . VAL B 1 54 ? -13.141 20.594 3.176 1 95.5 54 VAL B O 1
ATOM 1820 N N . ILE B 1 55 ? -11.703 21.797 1.875 1 95.12 55 ILE B N 1
ATOM 1821 C CA . ILE B 1 55 ? -12.805 22.172 1.001 1 95.12 55 ILE B CA 1
ATOM 1822 C C . ILE B 1 55 ? -12.656 21.484 -0.355 1 95.12 55 ILE B C 1
ATOM 1824 O O . ILE B 1 55 ? -13.641 21.234 -1.047 1 95.12 55 ILE B O 1
ATOM 1828 N N . SER B 1 56 ? -11.438 21.219 -0.708 1 94.69 56 SER B N 1
ATOM 1829 C CA . SER B 1 56 ? -11.25 20.516 -1.977 1 94.69 56 SER B CA 1
ATOM 1830 C C . SER B 1 56 ? -9.984 19.672 -1.967 1 94.69 56 SER B C 1
ATOM 1832 O O . SER B 1 56 ? -9.062 19.938 -1.192 1 94.69 56 SER B O 1
ATOM 1834 N N . PHE B 1 57 ? -9.945 18.656 -2.906 1 95.81 57 PHE B N 1
ATOM 1835 C CA . PHE B 1 57 ? -8.836 17.703 -3.049 1 95.81 57 PHE B CA 1
ATOM 1836 C C . PHE B 1 57 ? -8.711 17.234 -4.496 1 95.81 57 PHE B C 1
ATOM 1838 O O . PHE B 1 57 ? -9.711 16.969 -5.152 1 95.81 57 PHE B O 1
ATOM 1845 N N . SER B 1 58 ? -7.496 17.234 -4.977 1 95.5 58 SER B N 1
ATOM 1846 C CA . SER B 1 58 ? -7.199 16.656 -6.2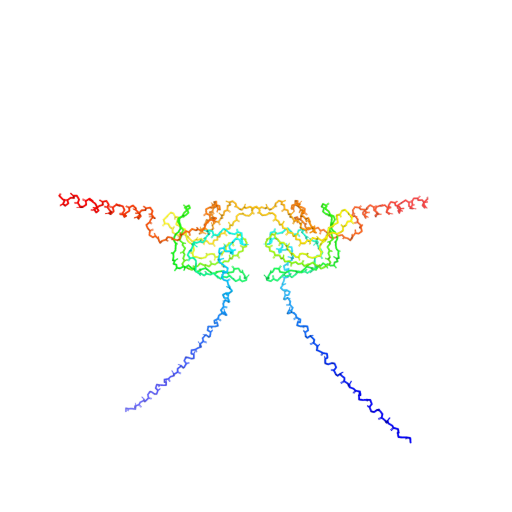85 1 95.5 58 SER B CA 1
ATOM 1847 C C . SER B 1 58 ? -5.996 15.727 -6.223 1 95.5 58 SER B C 1
ATOM 1849 O O . SER B 1 58 ? -5.047 15.977 -5.48 1 95.5 58 SER B O 1
ATOM 1851 N N . LEU B 1 59 ? -6.105 14.68 -6.961 1 94.38 59 LEU B N 1
ATOM 1852 C CA . LEU B 1 59 ? -5.047 13.68 -7.016 1 94.38 59 LEU B CA 1
ATOM 1853 C C . LEU B 1 59 ? -4.742 13.289 -8.453 1 94.38 59 LEU B C 1
ATOM 1855 O O . LEU B 1 59 ? -5.641 12.898 -9.203 1 94.38 59 LEU B O 1
ATOM 1859 N N . ALA B 1 60 ? -3.506 13.383 -8.789 1 92.62 60 ALA B N 1
ATOM 1860 C CA . ALA B 1 60 ? -3.062 13.008 -10.133 1 92.62 60 ALA B CA 1
ATOM 1861 C C . ALA B 1 60 ? -2.656 11.539 -10.188 1 92.62 60 ALA B C 1
ATOM 1863 O O . ALA B 1 60 ? -2.535 10.883 -9.148 1 92.62 60 ALA B O 1
ATOM 1864 N N . GLN B 1 61 ? -2.447 11.078 -11.336 1 85.56 61 GLN B N 1
ATOM 1865 C CA . GLN B 1 61 ? -2.109 9.68 -11.57 1 85.56 61 GLN B CA 1
ATOM 1866 C C . GLN B 1 61 ? -0.725 9.344 -11.023 1 85.56 61 GLN B C 1
ATOM 1868 O O . GLN B 1 61 ? -0.475 8.219 -10.594 1 85.56 61 GLN B O 1
ATOM 1873 N N . ASP B 1 62 ? 0.056 10.289 -11.07 1 85.81 62 ASP B N 1
ATOM 1874 C CA . ASP B 1 62 ? 1.424 10.031 -10.633 1 85.81 62 ASP B CA 1
ATOM 1875 C C . ASP B 1 62 ? 1.548 10.172 -9.117 1 85.81 62 ASP B C 1
ATOM 1877 O O . ASP B 1 62 ? 2.643 10.047 -8.562 1 85.81 62 ASP B O 1
ATOM 1881 N N . GLY B 1 63 ? 0.424 10.578 -8.508 1 93.19 63 GLY B N 1
ATOM 1882 C CA . GLY B 1 63 ? 0.41 10.641 -7.055 1 93.19 63 GLY B CA 1
ATOM 1883 C C . GLY B 1 63 ? 0.47 12.055 -6.516 1 93.19 63 GLY B C 1
ATOM 1884 O O . GLY B 1 63 ? 0.333 12.273 -5.312 1 93.19 63 GLY B O 1
ATOM 1885 N N . ALA B 1 64 ? 0.695 13 -7.398 1 97.12 64 ALA B N 1
ATOM 1886 C CA . ALA B 1 64 ? 0.685 14.391 -6.961 1 97.12 64 ALA B CA 1
ATOM 1887 C C . ALA B 1 64 ? -0.705 14.805 -6.484 1 97.12 64 ALA B C 1
ATOM 1889 O O . ALA B 1 64 ? -1.71 14.461 -7.109 1 97.12 64 ALA B O 1
ATOM 1890 N N . PHE B 1 65 ? -0.675 15.586 -5.387 1 97.12 65 PHE B N 1
ATOM 1891 C CA . PHE B 1 65 ? -1.992 15.969 -4.895 1 97.12 65 PHE B CA 1
ATOM 1892 C C . PHE B 1 65 ? -1.995 17.422 -4.43 1 97.12 65 PHE B C 1
ATOM 1894 O O . PHE B 1 65 ? -0.935 18.016 -4.238 1 97.12 65 PHE B O 1
ATOM 1901 N N . GLU B 1 66 ? -3.191 17.922 -4.359 1 97.81 66 GLU B N 1
ATOM 1902 C CA . GLU B 1 66 ? -3.441 19.25 -3.82 1 97.81 66 GLU B CA 1
ATOM 1903 C C . GLU B 1 66 ? -4.68 19.266 -2.93 1 97.81 66 GLU B C 1
ATOM 1905 O O . GLU B 1 66 ? -5.723 18.719 -3.301 1 97.81 66 GLU B O 1
ATOM 1910 N N . VAL B 1 67 ? -4.48 19.828 -1.743 1 97.38 67 VAL B N 1
ATOM 1911 C CA . VAL B 1 67 ? -5.574 20 -0.793 1 97.38 67 VAL B CA 1
ATOM 1912 C C . VAL B 1 67 ? -5.777 21.484 -0.505 1 97.38 67 VAL B C 1
ATOM 1914 O O . VAL B 1 67 ? -4.812 22.219 -0.266 1 97.38 67 VAL B O 1
ATOM 1917 N N . ASN B 1 68 ? -7.023 21.875 -0.536 1 97.38 68 ASN B N 1
ATOM 1918 C CA . ASN B 1 68 ? -7.355 23.234 -0.151 1 97.38 68 ASN B CA 1
ATOM 1919 C C . ASN B 1 68 ? -8.227 23.281 1.102 1 97.38 68 ASN B C 1
ATOM 1921 O O . ASN B 1 68 ? -9.242 22.578 1.177 1 97.38 68 ASN B O 1
ATOM 1925 N N . LEU B 1 69 ? -7.773 24.094 2.006 1 96 69 LEU B N 1
ATOM 1926 C CA . LEU B 1 69 ? -8.531 24.312 3.234 1 96 69 LEU B CA 1
ATOM 1927 C C . LEU B 1 69 ? -9.312 25.625 3.158 1 96 69 LEU B C 1
ATOM 1929 O O . LEU B 1 69 ? -8.992 26.5 2.354 1 96 69 LEU B O 1
ATOM 1933 N N . ALA B 1 70 ? -10.406 25.641 3.926 1 95.44 70 ALA B N 1
ATOM 1934 C CA . ALA B 1 70 ? -11.203 26.859 3.977 1 95.44 70 ALA B CA 1
ATOM 1935 C C . ALA B 1 70 ? -10.367 28.031 4.48 1 95.44 70 ALA B C 1
ATOM 1937 O O . ALA B 1 70 ? -10.531 29.156 4.012 1 95.44 70 ALA B O 1
ATOM 1938 N N . ASP B 1 71 ? -9.492 27.812 5.434 1 95.06 71 ASP B N 1
ATOM 1939 C CA . ASP B 1 71 ? -8.562 28.766 6.035 1 95.06 71 ASP B CA 1
ATOM 1940 C C . ASP B 1 71 ? -7.371 28.047 6.668 1 95.06 71 ASP B C 1
ATOM 1942 O O . ASP B 1 71 ? -7.391 26.828 6.824 1 95.06 71 ASP B O 1
ATOM 1946 N N . ALA B 1 72 ? -6.328 28.844 6.961 1 96.75 72 ALA B N 1
ATOM 1947 C CA . ALA B 1 72 ? -5.25 28.281 7.762 1 96.75 72 ALA B CA 1
ATOM 1948 C C . ALA B 1 72 ? -5.789 27.672 9.055 1 96.75 72 ALA B C 1
ATOM 1950 O O . ALA B 1 72 ? -6.816 28.109 9.57 1 96.75 72 ALA B O 1
ATOM 1951 N N . CYS B 1 73 ? -4.996 26.688 9.461 1 96.38 73 CYS B N 1
ATOM 1952 C CA . CYS B 1 73 ? -5.527 25.906 10.578 1 96.38 73 CYS B CA 1
ATOM 1953 C C . CYS B 1 73 ? -4.414 25.5 11.531 1 96.38 73 CYS B C 1
ATOM 1955 O O . CYS B 1 73 ? -3.291 25.234 11.102 1 96.38 73 CYS B O 1
ATOM 1957 N N . TYR B 1 74 ? -4.766 25.516 12.773 1 95.81 74 TYR B N 1
ATOM 1958 C CA . TYR B 1 74 ? -3.861 25 13.797 1 95.81 74 TYR B CA 1
ATOM 1959 C C . TYR B 1 74 ? -4.484 23.812 14.531 1 95.81 74 TYR B C 1
ATOM 1961 O O . TYR B 1 74 ? -5.672 23.828 14.859 1 95.81 74 TYR B O 1
ATOM 1969 N N . VAL B 1 75 ? -3.756 22.797 14.703 1 95.44 75 VAL B N 1
ATOM 1970 C CA . VAL B 1 75 ? -4.184 21.641 15.477 1 95.44 75 VAL B CA 1
ATOM 1971 C C . VAL B 1 75 ? -3.1 21.266 16.484 1 95.44 75 VAL B C 1
ATOM 1973 O O . VAL B 1 75 ? -1.912 21.234 16.156 1 95.44 75 VAL B O 1
ATOM 1976 N N . LYS B 1 76 ? -3.545 20.969 17.688 1 92.88 76 LYS B N 1
ATOM 1977 C CA . LYS B 1 76 ? -2.592 20.562 18.719 1 92.88 76 LYS B CA 1
ATOM 1978 C C . LYS B 1 76 ? -2.547 19.047 18.859 1 92.88 76 LYS B C 1
ATOM 1980 O O . LYS B 1 76 ? -3.516 18.422 19.312 1 92.88 76 LYS B O 1
ATOM 1985 N N . PHE B 1 77 ? -1.409 18.422 18.547 1 92.38 77 PHE B N 1
ATOM 1986 C CA . PHE B 1 77 ? -1.06 17.047 18.875 1 92.38 77 PHE B CA 1
ATOM 1987 C C . PHE B 1 77 ? -0.05 17 20.016 1 92.38 77 PHE B C 1
ATOM 1989 O O . PHE B 1 77 ? -0.214 17.688 21.031 1 92.38 77 PHE B O 1
ATOM 1996 N N . GLU B 1 78 ? 0.829 16.109 19.906 1 90.62 78 GLU B N 1
ATOM 1997 C CA . GLU B 1 78 ? 1.976 16.219 20.797 1 90.62 78 GLU B CA 1
ATOM 1998 C C . GLU B 1 78 ? 2.676 17.562 20.641 1 90.62 78 GLU B C 1
ATOM 2000 O O . GLU B 1 78 ? 3.201 18.109 21.609 1 90.62 78 GLU B O 1
ATOM 2005 N N . TYR B 1 79 ? 2.578 18.031 19.391 1 91.75 79 TYR B N 1
ATOM 2006 C CA . TYR B 1 79 ? 3.09 19.344 19.031 1 91.75 79 TYR B CA 1
ATOM 2007 C C . TYR B 1 79 ? 2.008 20.188 18.359 1 91.75 79 TYR B C 1
ATOM 2009 O O . TYR B 1 79 ? 1.005 19.656 17.891 1 91.75 79 TYR B O 1
ATOM 2017 N N . LEU B 1 80 ? 2.27 21.516 18.375 1 93.5 80 LEU B N 1
ATOM 2018 C CA . LEU B 1 80 ? 1.391 22.406 17.609 1 93.5 80 LEU B CA 1
ATOM 2019 C C . LEU B 1 80 ? 1.721 22.344 16.125 1 93.5 80 LEU B C 1
A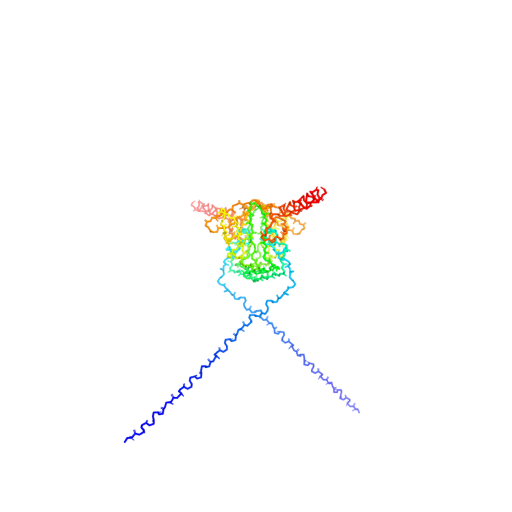TOM 2021 O O . LEU B 1 80 ? 2.881 22.484 15.734 1 93.5 80 LEU B O 1
ATOM 2025 N N . VAL B 1 81 ? 0.653 22.109 15.336 1 96.62 81 VAL B N 1
ATOM 2026 C CA . VAL B 1 81 ? 0.826 21.953 13.891 1 96.62 81 VAL B CA 1
ATOM 2027 C C . VAL B 1 81 ? 0.049 23.031 13.156 1 96.62 81 VAL B C 1
ATOM 2029 O O . VAL B 1 81 ? -1.1 23.328 13.492 1 96.62 81 VAL B O 1
ATOM 2032 N N . TYR B 1 82 ? 0.75 23.672 12.242 1 96.69 82 TYR B N 1
ATOM 2033 C CA . TYR B 1 82 ? 0.158 24.656 11.359 1 96.69 82 TYR B CA 1
ATOM 2034 C C . TYR B 1 82 ? -0.108 24.078 9.977 1 96.69 82 TYR B C 1
ATOM 2036 O O . TYR B 1 82 ? 0.774 23.453 9.375 1 96.69 82 TYR B O 1
ATOM 2044 N N . TYR B 1 83 ? -1.279 24.281 9.508 1 97.81 83 TYR B N 1
ATOM 2045 C CA . TYR B 1 83 ? -1.673 23.906 8.148 1 97.81 83 TYR B CA 1
ATOM 2046 C C . TYR B 1 83 ? -1.921 25.156 7.301 1 97.81 83 TYR B C 1
ATOM 2048 O O . TYR B 1 83 ? -2.787 25.969 7.621 1 97.81 83 TYR B O 1
ATOM 2056 N N . ALA B 1 84 ? -1.211 25.219 6.191 1 98.06 84 ALA B N 1
ATOM 2057 C CA . ALA B 1 84 ? -1.472 26.281 5.223 1 98.06 84 ALA B CA 1
ATOM 2058 C C . ALA B 1 84 ? -2.758 26 4.449 1 98.06 84 ALA B C 1
ATOM 2060 O O . ALA B 1 84 ? -3.205 24.859 4.355 1 98.06 84 ALA B O 1
ATOM 2061 N N . PRO B 1 85 ? -3.344 27.094 3.875 1 97.69 85 PRO B N 1
ATOM 2062 C CA . PRO B 1 85 ? -4.574 26.891 3.107 1 97.69 85 PRO B CA 1
ATOM 2063 C C . PRO B 1 85 ? -4.387 25.953 1.919 1 97.69 85 PRO B C 1
ATOM 2065 O O . PRO B 1 85 ? -5.332 25.266 1.514 1 97.69 85 PRO B O 1
ATOM 2068 N N . LYS B 1 86 ? -3.262 26 1.435 1 98.25 86 LYS B N 1
ATOM 2069 C CA . LYS B 1 86 ? -2.945 25.094 0.335 1 98.25 86 LYS B CA 1
ATOM 2070 C C . LYS B 1 86 ? -1.852 24.109 0.735 1 98.25 86 LYS B C 1
ATOM 2072 O O . LYS B 1 86 ? -0.778 24.516 1.188 1 98.25 86 LYS B O 1
ATOM 2077 N N . ILE B 1 87 ? -2.113 22.828 0.561 1 98.38 87 ILE B N 1
ATOM 2078 C CA . ILE B 1 87 ? -1.177 21.75 0.881 1 98.38 87 ILE B CA 1
ATOM 2079 C C . ILE B 1 87 ? -0.934 20.891 -0.358 1 98.38 87 ILE B C 1
ATOM 2081 O O . ILE B 1 87 ? -1.88 20.5 -1.049 1 98.38 87 ILE B O 1
ATOM 2085 N N . THR B 1 88 ? 0.323 20.625 -0.661 1 98.62 88 THR B N 1
ATOM 2086 C CA . THR B 1 88 ? 0.659 19.812 -1.824 1 98.62 88 THR B CA 1
ATOM 2087 C C . THR B 1 88 ? 1.679 18.734 -1.457 1 98.62 88 THR B C 1
ATOM 2089 O O . THR B 1 88 ? 2.348 18.828 -0.427 1 98.62 88 THR B O 1
ATOM 2092 N N . GLY B 1 89 ? 1.73 17.719 -2.281 1 98.56 89 GLY B N 1
ATOM 2093 C CA . GLY B 1 89 ? 2.693 16.641 -2.117 1 98.56 89 GLY B CA 1
ATOM 2094 C C . GLY B 1 89 ? 2.523 15.523 -3.133 1 98.56 89 GLY B C 1
ATOM 2095 O O . GLY B 1 89 ? 1.807 15.68 -4.121 1 98.56 89 GLY B O 1
ATOM 2096 N N . VAL B 1 90 ? 3.32 14.5 -2.912 1 97.81 90 VAL B N 1
ATOM 2097 C CA . VAL B 1 90 ? 3.197 13.266 -3.682 1 97.81 90 VAL B CA 1
ATOM 2098 C C . VAL B 1 90 ? 2.871 12.102 -2.748 1 97.81 90 VAL B C 1
ATOM 2100 O O . VAL B 1 90 ? 3.576 11.875 -1.763 1 97.81 90 VAL B O 1
ATOM 2103 N N . ILE B 1 91 ? 1.807 11.383 -3.1 1 96.38 91 ILE B N 1
ATOM 2104 C CA . ILE B 1 91 ? 1.334 10.336 -2.201 1 96.38 91 ILE B CA 1
ATOM 2105 C C . ILE B 1 91 ? 1.539 8.969 -2.848 1 96.38 91 ILE B C 1
ATOM 2107 O O . ILE B 1 91 ? 1.322 8.812 -4.051 1 96.38 91 ILE B O 1
ATOM 2111 N N . ARG B 1 92 ? 2.074 8.109 -2.086 1 92.25 92 ARG B N 1
ATOM 2112 C CA . ARG B 1 92 ? 2.141 6.672 -2.346 1 92.25 92 ARG B CA 1
ATOM 2113 C C . ARG B 1 92 ? 1.666 5.875 -1.137 1 92.25 92 ARG B C 1
ATOM 2115 O O . ARG B 1 92 ? 1.346 6.449 -0.094 1 92.25 92 ARG B O 1
ATOM 2122 N N . TYR B 1 93 ? 1.511 4.672 -1.33 1 91.19 93 TYR B N 1
ATOM 2123 C CA . TYR B 1 93 ? 1.021 3.904 -0.191 1 91.19 93 TYR B CA 1
ATOM 2124 C C . TYR B 1 93 ? 1.94 4.07 1.014 1 91.19 93 TYR B C 1
ATOM 2126 O O . TYR B 1 93 ? 3.146 3.836 0.918 1 91.19 93 TYR B O 1
ATOM 2134 N N . GLY B 1 94 ? 1.401 4.508 2.07 1 94.69 94 GLY B N 1
ATOM 2135 C CA . GLY B 1 94 ? 2.096 4.652 3.34 1 94.69 94 GLY B CA 1
ATOM 2136 C C . GLY B 1 94 ? 3.053 5.828 3.369 1 94.69 94 GLY B C 1
ATOM 2137 O O . GLY B 1 94 ? 3.852 5.965 4.297 1 94.69 94 GLY B O 1
ATOM 2138 N N . LEU B 1 95 ? 3.004 6.652 2.379 1 96.31 95 LEU B N 1
ATOM 2139 C CA . LEU B 1 95 ? 4.07 7.645 2.258 1 96.31 95 LEU B CA 1
ATOM 2140 C C . LEU B 1 95 ? 3.555 8.914 1.595 1 96.31 95 LEU B C 1
ATOM 2142 O O . LEU B 1 95 ? 2.814 8.852 0.61 1 96.31 95 LEU B O 1
ATOM 2146 N N . ILE B 1 96 ? 3.826 10.031 2.135 1 98.19 96 ILE B N 1
ATOM 2147 C CA . ILE B 1 96 ? 3.701 11.328 1.483 1 98.19 96 ILE B CA 1
ATOM 2148 C C . ILE B 1 96 ? 5.07 12.008 1.424 1 98.19 96 ILE B C 1
ATOM 2150 O O . ILE B 1 96 ? 5.742 12.156 2.447 1 98.19 96 ILE B O 1
ATOM 2154 N N . GLU B 1 97 ? 5.434 12.375 0.24 1 98 97 GLU B N 1
ATOM 2155 C CA . GLU B 1 97 ? 6.715 13.055 0.059 1 98 97 GLU B CA 1
ATOM 2156 C C . GLU B 1 97 ? 6.535 14.398 -0.631 1 98 97 GLU B C 1
ATOM 2158 O O . GLU B 1 97 ? 5.438 14.727 -1.095 1 98 97 GLU B O 1
ATOM 2163 N N . ASN B 1 98 ? 7.719 15.172 -0.633 1 98.31 98 ASN B N 1
ATOM 2164 C CA . ASN B 1 98 ? 7.695 16.516 -1.204 1 98.31 98 ASN B CA 1
ATOM 2165 C C . ASN B 1 98 ? 6.512 17.328 -0.677 1 98.31 98 ASN B C 1
ATOM 2167 O O . ASN B 1 98 ? 5.82 17.984 -1.446 1 98.31 98 ASN B O 1
ATOM 2171 N N . LEU B 1 99 ? 6.266 17.188 0.566 1 98.69 99 LEU B N 1
ATOM 2172 C CA . LEU B 1 99 ? 5.117 17.781 1.239 1 98.69 99 LEU B CA 1
ATOM 2173 C C . LEU B 1 99 ? 5.352 19.266 1.521 1 98.69 99 LEU B C 1
ATOM 2175 O O . LEU B 1 99 ? 6.422 19.641 1.995 1 98.69 99 LEU B O 1
ATOM 2179 N N . LYS B 1 100 ? 4.355 20.047 1.167 1 98.56 100 LYS B N 1
ATOM 2180 C CA . LYS B 1 100 ? 4.383 21.484 1.431 1 98.56 100 LYS B CA 1
ATOM 2181 C C . LYS B 1 100 ? 3.096 21.953 2.105 1 98.56 100 LYS B C 1
ATOM 2183 O O . LYS B 1 100 ? 2.012 21.453 1.784 1 98.56 100 LYS B O 1
ATOM 2188 N N . GLY B 1 101 ? 3.24 22.859 3 1 98.56 101 GLY B N 1
ATOM 2189 C CA . GLY B 1 101 ? 2.061 23.5 3.568 1 98.56 101 GLY B CA 1
ATOM 2190 C C . GLY B 1 101 ? 1.774 23.062 4.992 1 98.56 101 GLY B C 1
ATOM 2191 O O . GLY B 1 101 ? 0.772 23.469 5.582 1 98.56 101 GLY B O 1
ATOM 2192 N N . ILE B 1 102 ? 2.617 22.219 5.559 1 98.19 102 ILE B N 1
ATOM 2193 C CA . ILE B 1 102 ? 2.461 21.797 6.945 1 98.19 102 ILE B CA 1
ATOM 2194 C C . ILE B 1 102 ? 3.725 22.125 7.734 1 98.19 102 ILE B C 1
ATOM 2196 O O . ILE B 1 102 ? 4.836 21.844 7.289 1 98.19 102 ILE B O 1
ATOM 2200 N N . GLN B 1 103 ? 3.551 22.75 8.891 1 96.94 103 GLN B N 1
ATOM 2201 C CA . GLN B 1 103 ? 4.672 23.094 9.758 1 96.94 103 GLN B CA 1
ATOM 2202 C C . GLN B 1 103 ? 4.395 22.688 11.203 1 96.94 103 GLN B C 1
ATOM 2204 O O . GLN B 1 103 ? 3.236 22.609 11.617 1 96.94 103 GLN B O 1
ATOM 2209 N N . VAL B 1 104 ? 5.426 22.469 11.922 1 95.75 104 VAL B N 1
ATOM 2210 C CA . VAL B 1 104 ? 5.312 22.141 13.336 1 95.75 104 VAL B CA 1
ATOM 2211 C C . VAL B 1 104 ? 6.117 23.125 14.164 1 95.75 104 VAL B C 1
ATOM 2213 O O . VAL B 1 104 ? 7.207 23.547 13.766 1 95.75 104 VAL B O 1
ATOM 2216 N N . GLU B 1 105 ? 5.543 23.438 15.281 1 93.44 105 GLU B N 1
ATOM 2217 C CA . GLU B 1 105 ? 6.262 24.344 16.188 1 93.44 105 GLU B CA 1
ATOM 2218 C C . GLU B 1 105 ? 7.145 23.562 17.156 1 93.44 105 GLU B C 1
ATOM 2220 O O . GLU B 1 105 ? 6.648 22.75 17.938 1 93.44 105 GLU B O 1
ATOM 2225 N N . ARG B 1 106 ? 8.422 23.75 16.969 1 88.12 106 ARG B N 1
ATOM 2226 C CA . ARG B 1 106 ? 9.383 23.156 17.891 1 88.12 106 ARG B CA 1
ATOM 2227 C C . ARG B 1 106 ? 10.398 24.203 18.359 1 88.12 106 ARG B C 1
ATOM 2229 O O . ARG B 1 106 ? 10.953 24.938 17.547 1 88.12 106 ARG B O 1
ATOM 2236 N N . PHE B 1 107 ? 10.688 24.25 19.734 1 88.25 107 PHE B N 1
ATOM 2237 C CA . PHE B 1 107 ? 11.656 25.156 20.344 1 88.25 107 PHE B CA 1
ATOM 2238 C C . PHE B 1 107 ? 11.414 26.594 19.875 1 88.25 107 PHE B C 1
ATOM 2240 O O . PHE B 1 107 ? 12.359 27.312 19.531 1 88.25 107 PHE B O 1
ATOM 2247 N N . LEU B 1 108 ? 10.219 26.969 19.734 1 87.56 108 LEU B N 1
ATOM 2248 C CA . LEU B 1 108 ? 9.773 28.312 19.359 1 87.56 108 LEU B CA 1
ATOM 2249 C C . LEU B 1 108 ? 10.094 28.609 17.906 1 87.56 108 LEU B C 1
ATOM 2251 O O . LEU B 1 108 ? 10.125 29.781 17.484 1 87.56 108 LEU B O 1
ATOM 2255 N N . LEU B 1 109 ? 10.406 27.594 17.188 1 92.69 109 LEU B N 1
ATOM 2256 C CA . LEU B 1 109 ? 10.625 27.703 15.742 1 92.69 109 LEU B CA 1
ATOM 2257 C C . LEU B 1 109 ? 9.586 26.891 14.977 1 92.69 109 LEU B C 1
ATOM 2259 O O . LEU B 1 109 ? 9.078 25.891 15.477 1 92.69 109 LEU B O 1
ATOM 2263 N N . TRP B 1 110 ? 9.227 27.453 13.867 1 93.88 110 TRP B N 1
ATOM 2264 C CA . TRP B 1 110 ? 8.359 26.703 12.969 1 93.88 110 TRP B CA 1
ATOM 2265 C C . TRP B 1 110 ? 9.18 25.969 11.914 1 93.88 110 TRP B C 1
ATOM 2267 O O . TRP B 1 110 ? 9.961 26.578 11.188 1 93.88 110 TRP B O 1
ATOM 2277 N N . LEU B 1 111 ? 9 24.719 11.844 1 95.94 111 LEU B N 1
ATOM 2278 C CA . LEU B 1 111 ? 9.742 23.859 10.922 1 95.94 111 LEU B CA 1
ATOM 2279 C C . LEU B 1 111 ? 8.797 23.172 9.945 1 95.94 111 LEU B C 1
ATOM 2281 O O . LEU B 1 111 ? 7.719 22.719 10.328 1 95.94 111 LEU B O 1
ATOM 2285 N N . ASP B 1 112 ? 9.297 23 8.711 1 96.88 112 ASP B N 1
ATOM 2286 C CA . ASP B 1 112 ? 8.477 22.375 7.68 1 96.88 112 ASP B CA 1
ATOM 2287 C C . ASP B 1 112 ? 8.453 20.859 7.844 1 96.88 112 ASP B C 1
ATOM 2289 O O . ASP B 1 112 ? 9.477 20.25 8.156 1 96.88 112 ASP B O 1
ATOM 2293 N N . VAL B 1 113 ? 7.336 20.281 7.613 1 98.06 113 VAL B N 1
ATOM 2294 C CA . VAL B 1 113 ? 7.223 18.844 7.43 1 98.06 113 VAL B CA 1
ATOM 2295 C C . VAL B 1 113 ? 7.422 18.5 5.957 1 98.06 113 VAL B C 1
ATOM 2297 O O . VAL B 1 113 ? 6.613 18.875 5.105 1 98.06 113 VAL B O 1
ATOM 2300 N N . ASP B 1 114 ? 8.391 17.656 5.699 1 98.19 114 ASP B N 1
ATOM 2301 C CA . ASP B 1 114 ? 8.766 17.406 4.309 1 98.19 114 ASP B CA 1
ATOM 2302 C C . ASP B 1 114 ? 8.195 16.062 3.82 1 98.19 114 ASP B C 1
ATOM 2304 O O . ASP B 1 114 ? 7.996 15.875 2.619 1 98.19 114 ASP B O 1
ATOM 2308 N N . ALA B 1 115 ? 8.016 15.195 4.805 1 98.56 115 ALA B N 1
ATOM 2309 C CA . ALA B 1 115 ? 7.531 13.859 4.453 1 98.56 115 ALA B CA 1
ATOM 2310 C C . ALA B 1 115 ? 6.859 13.188 5.648 1 98.56 115 ALA B C 1
ATOM 2312 O O . ALA B 1 115 ? 7.16 13.508 6.801 1 98.56 115 ALA B O 1
ATOM 2313 N N . ILE B 1 116 ? 5.91 12.328 5.32 1 98.5 116 ILE B N 1
ATOM 2314 C CA . ILE B 1 116 ? 5.215 11.492 6.285 1 98.5 116 ILE B CA 1
ATOM 2315 C C . ILE B 1 116 ? 5.277 10.031 5.844 1 98.5 116 ILE B C 1
ATOM 2317 O O . ILE B 1 116 ? 4.977 9.711 4.688 1 98.5 116 ILE B O 1
ATOM 2321 N N . LYS B 1 117 ? 5.648 9.156 6.762 1 97.19 117 LYS B N 1
ATOM 2322 C CA . LYS B 1 117 ? 5.766 7.738 6.438 1 97.19 117 LYS B CA 1
ATOM 2323 C C . LYS B 1 117 ? 5.203 6.871 7.555 1 97.19 117 LYS B C 1
ATOM 2325 O O . LYS B 1 117 ? 5.594 7.012 8.719 1 97.19 117 LYS B O 1
ATOM 2330 N N . VAL B 1 118 ? 4.324 6.012 7.215 1 95.62 118 VAL B N 1
ATOM 2331 C CA . VAL B 1 118 ? 3.814 5.07 8.203 1 95.62 118 VAL B CA 1
ATOM 2332 C C . VAL B 1 118 ? 4.723 3.844 8.266 1 95.62 118 VAL B C 1
ATOM 2334 O O . VAL B 1 118 ? 5.266 3.412 7.25 1 95.62 118 VAL B O 1
ATOM 2337 N N . ASP B 1 119 ? 4.844 3.348 9.469 1 90.31 119 ASP B N 1
ATOM 2338 C CA . ASP B 1 119 ? 5.602 2.115 9.672 1 90.31 119 ASP B CA 1
ATOM 2339 C C . ASP B 1 119 ? 4.82 0.903 9.172 1 90.31 119 ASP B C 1
ATOM 2341 O O . ASP B 1 119 ? 3.746 0.592 9.695 1 90.31 119 ASP B O 1
ATOM 2345 N N . LEU B 1 120 ? 5.352 0.274 8.141 1 86.19 120 LEU B N 1
ATOM 2346 C CA . LEU B 1 120 ? 4.695 -0.916 7.605 1 86.19 120 LEU B CA 1
ATOM 2347 C C . LEU B 1 120 ? 5.48 -2.174 7.961 1 86.19 120 LEU B C 1
ATOM 2349 O O . LEU B 1 120 ? 6.422 -2.541 7.254 1 86.19 120 LEU B O 1
ATOM 2353 N N . PRO B 1 121 ? 5.109 -2.756 9.039 1 83 121 PRO B N 1
ATOM 2354 C CA . PRO B 1 121 ? 5.809 -4.004 9.352 1 83 121 PRO B CA 1
ATOM 2355 C C . PRO B 1 121 ? 5.648 -5.059 8.258 1 83 121 PRO B C 1
ATOM 2357 O O . PRO B 1 121 ? 4.68 -5.016 7.492 1 83 121 PRO B O 1
ATOM 2360 N N . PRO B 1 122 ? 6.688 -5.871 8.195 1 82.31 122 PRO B N 1
ATOM 2361 C CA . PRO B 1 122 ? 6.582 -6.918 7.176 1 82.31 122 PRO B CA 1
ATOM 2362 C C . PRO B 1 122 ? 5.406 -7.859 7.414 1 82.31 122 PRO B C 1
ATOM 2364 O O . PRO B 1 122 ? 5 -8.07 8.562 1 82.31 122 PRO B O 1
ATOM 2367 N N . SER B 1 123 ? 4.879 -8.281 6.281 1 85.44 123 SER B N 1
ATOM 2368 C CA . SER B 1 123 ? 3.789 -9.242 6.371 1 85.44 123 SER B CA 1
ATOM 2369 C C . SER B 1 123 ? 4.32 -10.656 6.613 1 85.44 123 SER B C 1
ATOM 2371 O O . SER B 1 123 ? 5.359 -11.031 6.07 1 85.44 123 SER B O 1
ATOM 2373 N N . ASN B 1 124 ? 3.594 -11.438 7.535 1 91.06 124 ASN B N 1
ATOM 2374 C CA . ASN B 1 124 ? 4 -12.805 7.816 1 91.06 124 ASN B CA 1
ATOM 2375 C C . ASN B 1 124 ? 3.131 -13.812 7.066 1 91.06 124 ASN B C 1
ATOM 2377 O O . ASN B 1 124 ? 3.514 -14.977 6.906 1 91.06 124 ASN B O 1
ATOM 2381 N N . PHE B 1 125 ? 1.971 -13.258 6.645 1 95.19 125 PHE B N 1
ATOM 2382 C CA . PHE B 1 125 ? 1.017 -14.188 6.043 1 95.19 125 PHE B CA 1
ATOM 2383 C C . PHE B 1 125 ? 0.499 -13.648 4.715 1 95.19 125 PHE B C 1
ATOM 2385 O O . PHE B 1 125 ? 0.532 -12.438 4.477 1 95.19 125 PHE B O 1
ATOM 2392 N N . ILE B 1 126 ? 0.099 -14.531 3.922 1 96.25 126 ILE B N 1
ATOM 2393 C CA . ILE B 1 126 ? -0.512 -14.25 2.627 1 96.25 126 ILE B CA 1
ATOM 2394 C C . ILE B 1 126 ? -1.738 -15.141 2.432 1 96.25 126 ILE B C 1
ATOM 2396 O O . ILE B 1 126 ? -1.724 -16.312 2.799 1 96.25 126 ILE B O 1
ATOM 2400 N N . TYR B 1 127 ? -2.764 -14.57 1.899 1 97.5 127 TYR B N 1
ATOM 2401 C CA . TYR B 1 127 ? -4.031 -15.266 1.708 1 97.5 127 TYR B CA 1
ATOM 2402 C C . TYR B 1 127 ? -4.32 -15.477 0.227 1 97.5 127 TYR B C 1
ATOM 2404 O O . TYR B 1 127 ? -4.129 -14.57 -0.585 1 97.5 127 TYR B O 1
ATOM 2412 N N . PHE B 1 128 ? -4.801 -16.609 -0.105 1 97.75 128 PHE B N 1
ATOM 2413 C CA . PHE B 1 128 ? -5.195 -16.984 -1.4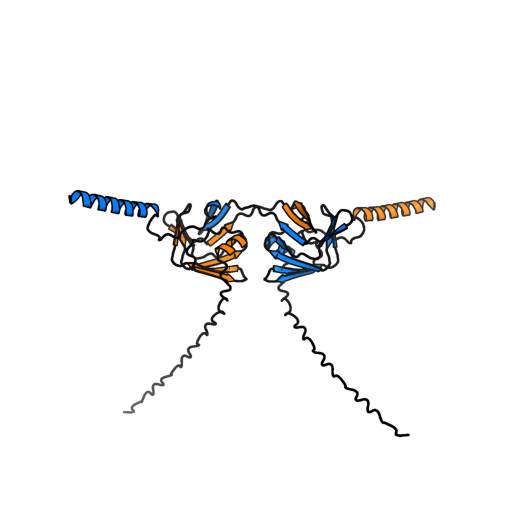58 1 97.75 128 PHE B CA 1
ATOM 2414 C C . PHE B 1 128 ? -6.668 -17.375 -1.505 1 97.75 128 PHE B C 1
ATOM 2416 O O . PHE B 1 128 ? -7.105 -18.25 -0.751 1 97.75 128 PHE B O 1
ATOM 2423 N N . ASP B 1 129 ? -7.371 -16.672 -2.336 1 97.5 129 ASP B N 1
ATOM 2424 C CA . ASP B 1 129 ? -8.727 -17.125 -2.604 1 97.5 129 ASP B CA 1
ATOM 2425 C C . ASP B 1 129 ? -8.75 -18.172 -3.709 1 97.5 129 ASP B C 1
ATOM 2427 O O . ASP B 1 129 ? -8.453 -17.875 -4.867 1 97.5 129 ASP B O 1
ATOM 2431 N N . VAL B 1 130 ? -9.102 -19.328 -3.352 1 95.75 130 VAL B N 1
ATOM 2432 C CA . VAL B 1 130 ? -9.078 -20.484 -4.238 1 95.75 130 VAL B CA 1
ATOM 2433 C C . VAL B 1 130 ? -10.469 -21.109 -4.309 1 95.75 130 VAL B C 1
ATOM 2435 O O . VAL B 1 130 ? -10.875 -21.828 -3.398 1 95.75 130 VAL B O 1
ATOM 2438 N N . GLY B 1 131 ? -11.117 -20.844 -5.457 1 87.5 131 GLY B N 1
ATOM 2439 C CA . GLY B 1 131 ? -12.492 -21.312 -5.5 1 87.5 131 GLY B CA 1
ATOM 2440 C C . GLY B 1 131 ? -13.367 -20.688 -4.434 1 87.5 131 GLY B C 1
ATOM 2441 O O . GLY B 1 131 ? -13.531 -19.453 -4.395 1 87.5 131 GLY B O 1
ATOM 2442 N N . PHE B 1 132 ? -13.828 -21.578 -3.447 1 86.88 132 PHE B N 1
ATOM 2443 C CA . PHE B 1 132 ? -14.742 -21.109 -2.42 1 86.88 132 PHE B CA 1
ATOM 2444 C C . PHE B 1 132 ? -14.047 -21.016 -1.068 1 86.88 132 PHE B C 1
ATOM 2446 O O . PHE B 1 132 ? -14.688 -20.797 -0.042 1 86.88 132 PHE B O 1
ATOM 2453 N N . ILE B 1 133 ? -12.789 -21.172 -1.128 1 92.62 133 ILE B N 1
ATOM 2454 C CA . ILE B 1 133 ? -12.086 -21.172 0.15 1 92.62 133 ILE B CA 1
ATOM 2455 C C . ILE B 1 133 ? -10.945 -20.156 0.117 1 92.62 133 ILE B C 1
ATOM 2457 O O . ILE B 1 133 ? -10.461 -19.797 -0.958 1 92.62 133 ILE B O 1
ATOM 2461 N N . THR B 1 134 ? -10.602 -19.703 1.306 1 95.12 134 THR B N 1
ATOM 2462 C CA . THR B 1 134 ? -9.414 -18.875 1.492 1 95.12 134 THR B CA 1
ATOM 2463 C C . THR B 1 134 ? -8.336 -19.641 2.248 1 95.12 134 THR B C 1
ATOM 2465 O O . THR B 1 134 ? -8.602 -20.203 3.307 1 95.12 134 THR B O 1
ATOM 2468 N N . LYS B 1 135 ? -7.184 -19.594 1.691 1 95.5 135 LYS B N 1
ATOM 2469 C CA . LYS B 1 135 ? -6.055 -20.281 2.316 1 95.5 135 LYS B CA 1
ATOM 2470 C C . LYS B 1 135 ? -5.027 -19.281 2.838 1 95.5 135 LYS B C 1
ATOM 2472 O O . LYS B 1 135 ? -4.648 -18.344 2.125 1 95.5 135 LYS B O 1
ATOM 2477 N N . LYS B 1 136 ? -4.652 -19.484 4.016 1 96.19 136 LYS B N 1
ATOM 2478 C CA . LYS B 1 136 ? -3.602 -18.703 4.645 1 96.19 136 LYS B CA 1
ATOM 2479 C C . LYS B 1 136 ? -2.264 -19.422 4.605 1 96.19 136 LYS B C 1
ATOM 2481 O O . LYS B 1 136 ? -2.17 -20.578 5.02 1 96.19 136 LYS B O 1
ATOM 2486 N N . LEU B 1 137 ? -1.198 -18.797 4.105 1 96.19 137 LEU B N 1
ATOM 2487 C CA . LEU B 1 137 ? 0.139 -19.375 4.051 1 96.19 137 LEU B CA 1
ATOM 2488 C C . LEU B 1 137 ? 1.181 -18.391 4.57 1 96.19 137 LEU B C 1
ATOM 2490 O O . LEU B 1 137 ? 0.934 -17.188 4.609 1 96.19 137 LEU B O 1
ATOM 2494 N N . GLY B 1 138 ? 2.34 -18.906 5.004 1 95.25 138 GLY B N 1
ATOM 2495 C CA . GLY B 1 138 ? 3.475 -18.047 5.301 1 95.25 138 GLY B CA 1
ATOM 2496 C C . GLY B 1 138 ? 4.059 -17.375 4.066 1 95.25 138 GLY B C 1
ATOM 2497 O O . GLY B 1 138 ? 4.18 -18.016 3.014 1 95.25 138 GLY B O 1
ATOM 2498 N N . VAL B 1 139 ? 4.453 -16.141 4.223 1 95.5 139 VAL B N 1
ATOM 2499 C CA . VAL B 1 139 ? 4.91 -15.359 3.08 1 95.5 139 VAL B CA 1
ATOM 2500 C C . VAL B 1 139 ? 6.309 -15.812 2.666 1 95.5 139 VAL B C 1
ATOM 2502 O O . VAL B 1 139 ? 6.734 -15.578 1.532 1 95.5 139 VAL B O 1
ATOM 2505 N N . ASP B 1 140 ? 7.051 -16.469 3.52 1 94.75 140 ASP B N 1
ATOM 2506 C CA . ASP B 1 140 ? 8.469 -16.781 3.342 1 94.75 140 ASP B CA 1
ATOM 2507 C C . ASP B 1 140 ? 8.695 -17.562 2.053 1 94.75 140 ASP B C 1
ATOM 2509 O O . ASP B 1 140 ? 9.688 -17.328 1.354 1 94.75 140 ASP B O 1
ATOM 2513 N N . GLN B 1 141 ? 7.832 -18.375 1.763 1 95.12 141 GLN B N 1
ATOM 2514 C CA . GLN B 1 141 ? 8.047 -19.25 0.605 1 95.12 141 GLN B CA 1
ATOM 2515 C C . GLN B 1 141 ? 7.895 -18.469 -0.698 1 95.12 141 GLN B C 1
ATOM 2517 O O . GLN B 1 141 ? 8.281 -18.938 -1.764 1 95.12 141 GLN B O 1
ATOM 2522 N N . PHE B 1 142 ? 7.41 -17.266 -0.626 1 96.19 142 PHE B N 1
ATOM 2523 C CA . PHE B 1 142 ? 7.176 -16.484 -1.834 1 96.19 142 PHE B CA 1
ATOM 2524 C C . PHE B 1 142 ? 8.172 -15.336 -1.938 1 96.19 142 PHE B C 1
ATOM 2526 O O . PHE B 1 142 ? 8.016 -14.445 -2.771 1 96.19 142 PHE B O 1
ATOM 2533 N N . LYS B 1 143 ? 9.164 -15.328 -1.116 1 94.38 143 LYS B N 1
ATOM 2534 C CA . LYS B 1 143 ? 10.125 -14.227 -1.087 1 94.38 143 LYS B CA 1
ATOM 2535 C C . LYS B 1 143 ? 11.188 -14.406 -2.164 1 94.38 143 LYS B C 1
ATOM 2537 O O . LYS B 1 143 ? 11.883 -13.453 -2.518 1 94.38 143 LYS B O 1
ATOM 2542 N N . ARG B 1 144 ? 11.234 -15.648 -2.676 1 94.5 144 ARG B N 1
ATOM 2543 C CA . ARG B 1 144 ? 12.211 -15.922 -3.727 1 94.5 144 ARG B CA 1
ATOM 2544 C C . ARG B 1 144 ? 11.523 -16.359 -5.012 1 94.5 144 ARG B C 1
ATOM 2546 O O . ARG B 1 144 ? 10.492 -17.047 -4.969 1 94.5 144 ARG B O 1
ATOM 2553 N N . ILE B 1 145 ? 12.203 -15.93 -6.043 1 94.81 145 ILE B N 1
ATOM 2554 C CA . ILE B 1 145 ? 11.711 -16.359 -7.348 1 94.81 145 ILE B CA 1
ATOM 2555 C C . ILE B 1 145 ? 12.008 -17.844 -7.551 1 94.81 145 ILE B C 1
ATOM 2557 O O . ILE B 1 145 ? 13.109 -18.312 -7.238 1 94.81 145 ILE B O 1
ATOM 2561 N N . HIS B 1 146 ? 11.031 -18.547 -8.023 1 94.31 146 HIS B N 1
ATOM 2562 C CA . HIS B 1 146 ? 11.211 -19.984 -8.211 1 94.31 146 HIS B CA 1
ATOM 2563 C C . HIS B 1 146 ? 11.367 -20.328 -9.688 1 94.31 146 HIS B C 1
ATOM 2565 O O . HIS B 1 146 ? 10.805 -19.641 -10.547 1 94.31 146 HIS B O 1
ATOM 2571 N N . SER B 1 147 ? 12.07 -21.375 -9.922 1 93.19 147 SER B N 1
ATOM 2572 C CA . SER B 1 147 ? 12.297 -21.828 -11.289 1 93.19 147 SER B CA 1
ATOM 2573 C C . SER B 1 147 ? 11.078 -22.578 -11.828 1 93.19 147 SER B C 1
ATOM 2575 O O . SER B 1 147 ? 10.43 -23.328 -11.094 1 93.19 147 SER B O 1
ATOM 2577 N N . CYS B 1 148 ? 10.891 -22.312 -13.055 1 91.75 148 CYS B N 1
ATOM 2578 C CA . CYS B 1 148 ? 9.781 -22.953 -13.75 1 91.75 148 CYS B CA 1
ATOM 2579 C C . CYS B 1 148 ? 10.125 -24.406 -14.109 1 91.75 148 CYS B C 1
ATOM 2581 O O . CYS B 1 148 ? 11.203 -24.672 -14.641 1 91.75 148 CYS B O 1
ATOM 2583 N N . ASN B 1 149 ? 9.148 -25.344 -13.75 1 90.69 149 ASN B N 1
ATOM 2584 C CA . ASN B 1 149 ? 9.258 -26.75 -14.133 1 90.69 149 ASN B CA 1
ATOM 2585 C C . ASN B 1 149 ? 8.164 -27.156 -15.117 1 90.69 149 ASN B C 1
ATOM 2587 O O . ASN B 1 149 ? 7.098 -26.531 -15.156 1 90.69 149 ASN B O 1
ATOM 2591 N N . LYS B 1 150 ? 8.477 -28.078 -16.109 1 81.31 150 LYS B N 1
ATOM 2592 C CA . LYS B 1 150 ? 7.418 -28.641 -16.938 1 81.31 150 LYS B CA 1
ATOM 2593 C C . LYS B 1 150 ? 6.602 -29.672 -16.156 1 81.31 150 LYS B C 1
ATOM 2595 O O . LYS B 1 150 ? 7.074 -30.219 -15.164 1 81.31 150 LYS B O 1
ATOM 2600 N N . ARG B 1 151 ? 5.121 -29.625 -16.312 1 66.75 151 ARG B N 1
ATOM 2601 C CA . ARG B 1 151 ? 4.258 -30.5 -15.523 1 66.75 151 ARG B CA 1
ATOM 2602 C C . ARG B 1 151 ? 4.977 -31.781 -15.156 1 66.75 151 ARG B C 1
ATOM 2604 O O . ARG B 1 151 ? 4.453 -32.594 -14.391 1 66.75 151 ARG B O 1
ATOM 2611 N N . GLY B 1 152 ? 5.82 -32.188 -16.047 1 53.75 152 GLY B N 1
ATOM 2612 C CA . GLY B 1 152 ? 6.191 -33.594 -15.922 1 53.75 152 GLY B CA 1
ATOM 2613 C C . GLY B 1 152 ? 6.555 -34 -14.5 1 53.75 152 GLY B C 1
ATOM 2614 O O . GLY B 1 152 ? 6.324 -33.219 -13.562 1 53.75 152 GLY B O 1
ATOM 2615 N N . ILE B 1 153 ? 7.988 -34.719 -14.258 1 45.53 153 ILE B N 1
ATOM 2616 C CA . ILE B 1 153 ? 8.773 -35.625 -13.438 1 45.53 153 ILE B CA 1
ATOM 2617 C C . ILE B 1 153 ? 9.32 -34.875 -12.219 1 45.53 153 ILE B C 1
ATOM 2619 O O . ILE B 1 153 ? 9.953 -33.844 -12.352 1 45.53 153 ILE B O 1
ATOM 2623 N N . PRO B 1 154 ? 8.75 -35.062 -11.078 1 46.09 154 PRO B N 1
ATOM 2624 C CA . PRO B 1 154 ? 9.461 -34.562 -9.898 1 46.09 154 PRO B CA 1
ATOM 2625 C C . PRO B 1 154 ? 10.969 -34.469 -10.125 1 46.09 154 PRO B C 1
ATOM 2627 O O . PRO B 1 154 ? 11.562 -35.344 -10.758 1 46.09 154 PRO B O 1
ATOM 2630 N N . GLU B 1 155 ? 11.469 -33.406 -10.367 1 43.56 155 GLU B N 1
ATOM 2631 C CA . GLU B 1 155 ? 12.922 -33.406 -10.555 1 43.56 155 GLU B CA 1
ATOM 2632 C C . GLU B 1 155 ? 13.578 -34.594 -9.883 1 43.56 155 GLU B C 1
ATOM 2634 O O . GLU B 1 155 ? 14.523 -35.188 -10.422 1 43.56 155 GLU B O 1
ATOM 2639 N N . GLY B 1 156 ? 13.188 -34.844 -8.664 1 41.06 156 GLY B N 1
ATOM 2640 C CA . GLY B 1 156 ? 13.781 -36 -8.023 1 41.06 156 GLY B CA 1
ATOM 2641 C C . GLY B 1 156 ? 13.508 -37.281 -8.766 1 41.06 156 GLY B C 1
ATOM 2642 O O . GLY B 1 156 ? 14.266 -38.25 -8.641 1 41.06 156 GLY B O 1
ATOM 2643 N N . MET B 1 157 ? 12.352 -37.469 -9.328 1 41.28 157 MET B N 1
ATOM 2644 C CA . MET B 1 157 ? 12.031 -38.75 -9.922 1 41.28 157 MET B CA 1
ATOM 2645 C C . MET B 1 157 ? 12.641 -38.875 -11.312 1 41.28 157 MET B C 1
ATOM 2647 O O . MET B 1 157 ? 12.805 -40 -11.828 1 41.28 157 MET B O 1
ATOM 2651 N N . MET B 1 158 ? 12.867 -37.844 -11.977 1 41.97 158 MET B N 1
ATOM 2652 C CA . MET B 1 158 ? 13.586 -37.969 -13.242 1 41.97 158 MET B CA 1
ATOM 2653 C C . MET B 1 158 ? 15.055 -38.281 -13.016 1 41.97 158 MET B C 1
ATOM 2655 O O . MET B 1 158 ? 15.688 -38.969 -13.836 1 41.97 158 MET B O 1
ATOM 2659 N N . HIS B 1 159 ? 15.516 -37.656 -12.031 1 45.94 159 HIS B N 1
ATOM 2660 C CA . HIS B 1 159 ? 16.891 -38.062 -11.742 1 45.94 159 HIS B CA 1
ATOM 2661 C C . HIS B 1 159 ? 16.969 -39.5 -11.266 1 45.94 159 HIS B C 1
ATOM 2663 O O . HIS B 1 159 ? 17.953 -40.188 -11.516 1 45.94 159 HIS B O 1
ATOM 2669 N N . ARG B 1 160 ? 15.922 -39.938 -10.602 1 44.03 160 ARG B N 1
ATOM 2670 C CA . ARG B 1 160 ? 15.898 -41.312 -10.164 1 44.03 160 ARG B CA 1
ATOM 2671 C C . ARG B 1 160 ? 15.562 -42.25 -11.328 1 44.03 160 ARG B C 1
ATOM 2673 O O . ARG B 1 160 ? 16.125 -43.344 -11.438 1 44.03 160 ARG B O 1
ATOM 2680 N N . ALA B 1 161 ? 14.797 -41.844 -12.25 1 48.84 161 ALA B N 1
ATOM 2681 C CA . ALA B 1 161 ? 14.5 -42.656 -13.414 1 48.84 161 ALA B CA 1
ATOM 2682 C C . ALA B 1 161 ? 15.703 -42.75 -14.352 1 48.84 161 ALA B C 1
ATOM 2684 O O . AL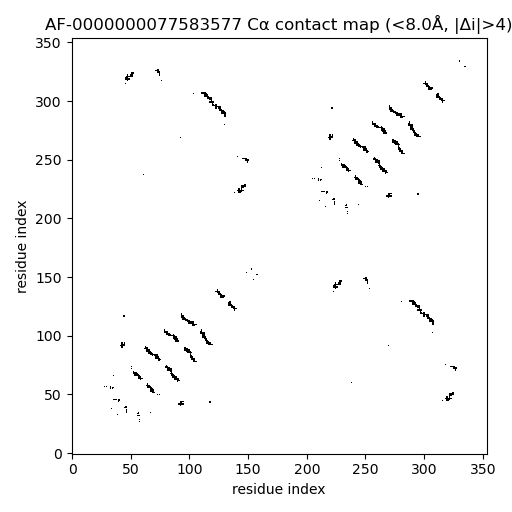A B 1 161 ? 15.992 -43.812 -14.906 1 48.84 161 ALA B O 1
ATOM 2685 N N . GLU B 1 162 ? 16.391 -41.688 -14.492 1 48.88 162 GLU B N 1
ATOM 2686 C CA . GLU B 1 162 ? 17.641 -41.75 -15.25 1 48.88 162 GLU B CA 1
ATOM 2687 C C . GLU B 1 162 ? 18.672 -42.656 -14.555 1 48.88 162 GLU B C 1
ATOM 2689 O O . GLU B 1 162 ? 19.391 -43.375 -15.219 1 48.88 162 GLU B O 1
ATOM 2694 N N . ARG B 1 163 ? 18.609 -42.594 -13.156 1 52.53 163 ARG B N 1
ATOM 2695 C CA . ARG B 1 163 ? 19.5 -43.469 -12.398 1 52.53 163 ARG B CA 1
ATOM 2696 C C . ARG B 1 163 ? 19.016 -44.906 -12.453 1 52.53 163 ARG B C 1
ATOM 2698 O O . ARG B 1 163 ? 19.828 -45.844 -12.555 1 52.53 163 ARG B O 1
ATOM 2705 N N . LEU B 1 164 ? 17.734 -45.062 -12.477 1 51.28 164 LEU B N 1
ATOM 2706 C CA . LEU B 1 164 ? 17.172 -46.406 -12.578 1 51.28 164 LEU B CA 1
ATOM 2707 C C . LEU B 1 164 ? 17.375 -46.969 -13.977 1 51.28 164 LEU B C 1
ATOM 2709 O O . LEU B 1 164 ? 17.703 -48.156 -14.141 1 51.28 164 LEU B O 1
ATOM 2713 N N . ASP B 1 165 ? 17.156 -46.156 -14.984 1 52.78 165 ASP B N 1
ATOM 2714 C CA . ASP B 1 165 ? 17.438 -46.562 -16.359 1 52.78 165 ASP B CA 1
ATOM 2715 C C . ASP B 1 165 ? 18.922 -46.906 -16.531 1 52.78 165 ASP B C 1
ATOM 2717 O O . ASP B 1 165 ? 19.266 -47.875 -17.203 1 52.78 165 ASP B O 1
ATOM 2721 N N . GLN B 1 166 ? 19.75 -46.125 -15.844 1 55.97 166 GLN B N 1
ATOM 2722 C CA . GLN B 1 166 ? 21.188 -46.406 -15.852 1 55.97 166 GLN B CA 1
ATOM 2723 C C . GLN B 1 166 ? 21.484 -47.688 -15.117 1 55.97 166 GLN B C 1
ATOM 2725 O O . GLN B 1 166 ? 22.359 -48.469 -15.531 1 55.97 166 GLN B O 1
ATOM 2730 N N . LEU B 1 167 ? 20.734 -47.906 -14.039 1 55.19 167 LEU B N 1
ATOM 2731 C CA . LEU B 1 167 ? 20.891 -49.125 -13.266 1 55.19 167 LEU B CA 1
ATOM 2732 C C . LEU B 1 167 ? 20.375 -50.344 -14.055 1 55.19 167 LEU B C 1
ATOM 2734 O O . LEU B 1 167 ? 21 -51.406 -14.023 1 55.19 167 LEU B O 1
ATOM 2738 N N . PHE B 1 168 ? 19.297 -50.031 -14.797 1 56 168 PHE B N 1
ATOM 2739 C CA . PHE B 1 168 ? 18.781 -51.125 -15.625 1 56 168 PHE B CA 1
ATOM 2740 C C . PHE B 1 168 ? 19.688 -51.375 -16.812 1 56 168 PHE B C 1
ATOM 2742 O O . PHE B 1 168 ? 19.891 -52.531 -17.219 1 56 168 PHE B O 1
ATOM 2749 N N . GLU B 1 169 ? 20.25 -50.25 -17.312 1 56.22 169 GLU B N 1
ATOM 2750 C CA . GLU B 1 169 ? 21.203 -50.406 -18.422 1 56.22 169 GLU B CA 1
ATOM 2751 C C . GLU B 1 169 ? 22.484 -51.094 -17.953 1 56.22 169 GLU B C 1
ATOM 2753 O O . GLU B 1 169 ? 23.062 -51.906 -18.656 1 56.22 169 GLU B O 1
ATOM 2758 N N . ASP B 1 170 ? 22.828 -50.656 -16.75 1 58.06 170 ASP B N 1
ATOM 2759 C CA . ASP B 1 170 ? 24.031 -51.25 -16.172 1 58.06 170 ASP B CA 1
ATOM 2760 C C . ASP B 1 170 ? 23.859 -52.719 -15.859 1 58.06 170 ASP B C 1
ATOM 2762 O O . ASP B 1 170 ? 24.781 -53.5 -16.016 1 58.06 170 ASP B O 1
ATOM 2766 N N . ASN B 1 171 ? 22.594 -53 -15.523 1 56.22 171 ASN B N 1
ATOM 2767 C CA . ASN B 1 171 ? 22.297 -54.406 -15.211 1 56.22 171 ASN B CA 1
ATOM 2768 C C . ASN B 1 171 ? 22.156 -55.25 -16.469 1 56.22 171 ASN B C 1
ATOM 2770 O O . ASN B 1 171 ? 22.422 -56.438 -16.453 1 56.22 171 ASN B O 1
ATOM 2774 N N . ASP B 1 172 ? 21.672 -54.688 -17.531 1 54.25 172 ASP B N 1
ATOM 2775 C CA . ASP B 1 172 ? 21.594 -55.438 -18.781 1 54.25 172 ASP B CA 1
ATOM 2776 C C . ASP B 1 172 ? 22.984 -55.781 -19.312 1 54.25 172 ASP B C 1
ATOM 2778 O O . ASP B 1 172 ? 23.172 -56.812 -19.953 1 54.25 172 ASP B O 1
ATOM 2782 N N . GLU B 1 173 ? 23.984 -54.938 -19 1 53.66 173 GLU B N 1
ATOM 2783 C CA . GLU B 1 173 ? 25.359 -55.219 -19.422 1 53.66 173 GLU B CA 1
ATOM 2784 C C . GLU B 1 173 ? 25.938 -56.406 -18.656 1 53.66 173 GLU B C 1
ATOM 2786 O O . GLU B 1 173 ? 26.719 -57.188 -19.203 1 53.66 173 GLU B O 1
ATOM 2791 N N . LEU B 1 174 ? 25.516 -56.688 -17.391 1 47.94 174 LEU B N 1
ATOM 2792 C CA . LEU B 1 174 ? 26.031 -57.812 -16.609 1 47.94 174 LEU B CA 1
ATOM 2793 C C . LEU B 1 174 ? 25.375 -59.125 -17.062 1 47.94 174 LEU B C 1
ATOM 2795 O O . LEU B 1 174 ? 25.859 -60.219 -16.719 1 47.94 174 LEU B O 1
ATOM 2799 N N . ARG B 1 175 ? 24.172 -58.844 -17.484 1 49.84 175 ARG B N 1
ATOM 2800 C CA . ARG B 1 175 ? 23.547 -60.125 -17.859 1 49.84 175 ARG B CA 1
ATOM 2801 C C . ARG B 1 175 ? 24.125 -60.625 -19.172 1 49.84 175 ARG B C 1
ATOM 2803 O O . ARG B 1 175 ? 24 -61.812 -19.484 1 49.84 175 ARG B O 1
ATOM 2810 N N . SER B 1 176 ? 24.578 -59.688 -20.031 1 44.94 176 SER B N 1
ATOM 2811 C CA . SER B 1 176 ? 25.078 -60.125 -21.312 1 44.94 176 SER B CA 1
ATOM 2812 C C . SER B 1 176 ? 26.5 -60.688 -21.203 1 44.94 176 SER B C 1
ATOM 2814 O O . SER B 1 176 ? 27.062 -61.156 -22.172 1 44.94 176 SER B O 1
ATOM 2816 N N . GLU B 1 177 ? 27.141 -60.562 -20.016 1 35.91 177 GLU B N 1
ATOM 2817 C CA . GLU B 1 177 ? 28.328 -61.375 -19.922 1 35.91 177 GLU B CA 1
ATOM 2818 C C . GLU B 1 177 ? 27.984 -62.75 -19.359 1 35.91 177 GLU B C 1
ATOM 2820 O O . GLU B 1 177 ? 27.109 -62.906 -18.5 1 35.91 177 GLU B O 1
#

Solvent-accessible surface area (backbone atoms only — not comparable to full-atom values): 20078 Å² total; per-residue (Å²): 138,84,81,77,76,77,79,76,78,79,78,76,75,77,75,76,75,74,74,75,73,71,72,69,67,72,74,72,75,76,59,85,65,65,49,62,63,63,48,31,49,77,28,63,32,55,43,20,76,41,58,65,50,62,72,48,59,49,73,47,93,88,22,41,35,42,38,32,34,78,52,61,30,27,43,80,66,100,47,47,32,42,37,45,35,56,30,38,30,34,49,47,73,29,33,36,35,76,32,42,40,39,30,36,54,51,96,93,36,79,38,48,36,39,29,41,36,46,43,72,68,82,56,64,35,30,35,36,31,40,75,93,42,75,46,78,42,66,37,72,78,25,64,44,70,39,68,64,33,63,85,82,60,51,69,70,52,46,55,45,45,54,47,45,50,47,50,51,51,55,48,51,55,60,66,73,98,136,83,78,77,75,78,78,77,78,78,77,78,76,77,75,75,74,75,75,75,73,73,74,69,67,71,75,73,74,77,59,86,66,66,50,62,62,62,48,30,50,76,28,62,32,56,44,21,77,42,58,65,48,63,71,47,59,48,74,48,92,88,23,39,35,42,38,32,33,78,52,61,28,25,42,79,65,101,45,47,31,41,36,44,34,56,30,38,30,34,48,48,74,28,34,35,34,76,33,42,38,38,32,36,53,50,97,93,36,79,37,48,36,38,30,39,35,46,44,72,66,82,54,64,35,31,35,36,31,39,75,95,43,74,46,80,44,66,36,72,77,25,64,44,69,38,69,65,33,68,84,70,62,55,68,70,51,45,56,43,45,54,48,47,50,46,50,50,52,53,46,53,56,60,65,72,96

Nearest PDB structures (foldseek):
  9djt-assembly1_B  TM=3.451E-01  e=7.774E+00  Homo s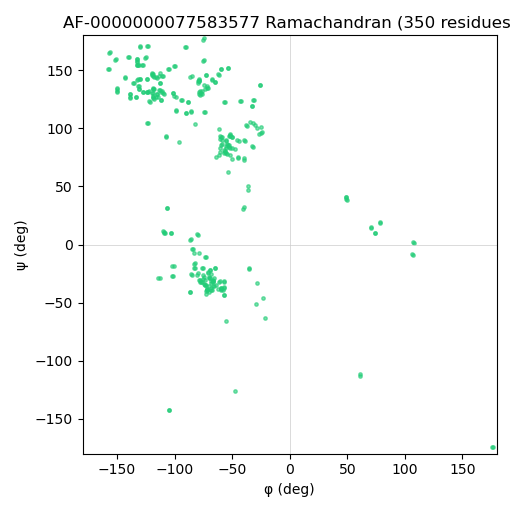apiens
  4luq-assembly2_D  TM=3.016E-01  e=7.341E+00  Pseudomonas aeruginosa PAO1
  9djt-assembly1_B  TM=3.450E-01  e=7.824E+00  Homo sapiens
  4luq-assembly2_D  TM=3.015E-01  e=7.390E+00  Pseudomonas aeruginosa PAO1

Organism: Vanilla planifolia (NCBI:txid51239)

pLDDT: mean 77.08, std 24.38, range [32.53, 98.75]

Radius of gyration: 35.34 Å; Cα contacts (8 Å, |Δi|>4): 567; chains: 2; bounding box: 77×140×117 Å

Secondary structure (DSSP, 8-state):
-------------------------------S---HHHHHHHTT--GGGSBS-EEEEEE-TTSEEEEEESS-EEEESSSEEEEEEEEEEEEETTEEEEEEEEEEEETTEEEEEEEEEE--PPP-EEEEEETTEEEEEEGGGGSS-B--B-TT--HHHHHHHHHHHHHHHHHHHHH--/-------------------------------S---HHHHHHHTT--GGGSBS-EEEEEE-TTSEEEEEESS-EEEESSSEEEEEEEEEEEEETTEEEEEEEEEEEETTEEEEEEEEEE--PPP-EEEEEETTEEEEEEGGGGSS-B--B-SSS-HHHHHHHHHHHHHHHHHHHHH--

InterPro domains:
  IPR007493 Protein of unknown function DUF538 [PF04398] (36-143)
  IPR007493 Protein of unknown function DUF538 [PTHR31676] (13-148)
  IPR036758 At5g01610-like superfamily [G3DSA:2.30.240.10] (25-151)
  IPR036758 At5g01610-like superfamily [SSF141562] (9-149)